Protein AF-0000000077257549 (afdb_homodimer)

Secondary structure (DSSP, 8-state):
-HHHHHHHHHHHHHHHHHHHHHHGGG-SEEEEETTEEEEEETTTEEEEEEEETTTTEEEEEETTTEEEEEEEETTEEEETTT--BHHHHHHHHHHHHHHHH-/-HHHHHHHHHHHHHHHHHHHHHHGGG-SEEEEETTEEEEEETTTEEEEEEEETTTTEEEEEETTTEEEEEEEETTEEEETTT--BHHHHHHHHHHHHHHHH-

pLDDT: mean 93.66, std 5.59, range [65.56, 98.69]

Sequence (204 aa):
MLEIKKKYLEMIDSGFNLILEKLEPYSNNIIENEGSINLSISKIGEYLFNRQPSSLQLWGSSPLTGPSRFRMEEKEWIHEKKNIPLKKYLELEVSDICQKRNMLEIKKKYLEMIDSGFNLILEKLEPYSNNIIENEGSINLSISKIGEYLFNRQPSSLQLWGSSPLTGPSRFRMEEKEWIHEKKNIPLKKYLELEVSDICQKRN

Foldseek 3Di:
DVVVLVVLVVLLVVLVVLLCVLCVVQFPDWDDDDFKIWTAGPPQGIKIWGADSVQSWIWIAGSVPGIWIWHDDDRFTATDPVRHTSNVVSVVVSVVSVVRVD/DVVVLVVLVVLLVVLVVLLCVLCVVQFPDWDDDDFKIWTAGPPQGIKIWGADSVQSWIWIAGSVPGIWIWHDDDRFTATDPVRHTSNVVSVVVSVVSVVRVD

Radius of gyration: 16.67 Å; Cα contacts (8 Å, |Δi|>4): 343; chains: 2; bounding box: 52×43×32 Å

InterPro domains:
  IPR002908 Frataxin/CyaY [PF01491] (6-99)
  IPR002908 Frataxin/CyaY [PS50810] (1-102)
  IPR002908 Frataxin/CyaY [PTHR16821] (7-100)
  IPR002908 Frataxin/CyaY [SM01219] (3-99)
  IPR036524 Frataxin/CyaY superfamily [G3DSA:3.30.920.10] (3-102)
  IPR036524 Frataxin/CyaY superfamily [SSF55387] (7-99)

Structure (mmCIF, N/CA/C/O backbone):
data_AF-0000000077257549-model_v1
#
loop_
_entity.id
_entity.type
_entity.pdbx_description
1 polymer Frataxin
#
loop_
_atom_site.group_PDB
_atom_site.id
_atom_site.type_symbol
_atom_site.label_atom_id
_atom_site.label_alt_id
_atom_site.label_comp_id
_atom_site.label_asym_id
_atom_site.label_entity_id
_atom_site.label_seq_id
_atom_site.pdbx_PDB_ins_code
_atom_site.Cartn_x
_atom_site.Cartn_y
_atom_site.Cartn_z
_atom_site.occupancy
_atom_site.B_iso_or_equiv
_atom_site.auth_seq_id
_atom_site.auth_comp_id
_atom_site.auth_asym_id
_atom_site.auth_atom_id
_atom_site.pdbx_PDB_model_num
ATO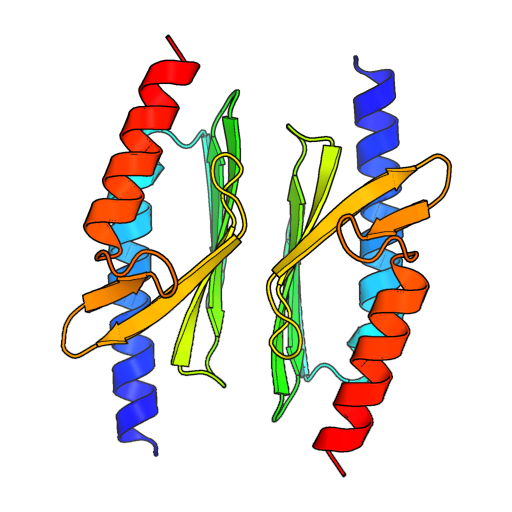M 1 N N . MET A 1 1 ? 26.531 6.48 -3.658 1 65.56 1 MET A N 1
ATOM 2 C CA . MET A 1 1 ? 25.125 6.812 -3.453 1 65.56 1 MET A CA 1
ATOM 3 C C . MET A 1 1 ? 24.328 6.641 -4.746 1 65.56 1 MET A C 1
ATOM 5 O O . MET A 1 1 ? 23.328 5.941 -4.77 1 65.56 1 MET A O 1
ATOM 9 N N . LEU A 1 2 ? 24.953 7.031 -5.895 1 75 2 LEU A N 1
ATOM 10 C CA . LEU A 1 2 ? 24.344 6.957 -7.215 1 75 2 LEU A CA 1
ATOM 11 C C . LEU A 1 2 ? 24.281 5.512 -7.707 1 75 2 LEU A C 1
ATOM 13 O O . LEU A 1 2 ? 23.281 5.094 -8.297 1 75 2 LEU A O 1
ATOM 17 N N . GLU A 1 3 ? 25.344 4.801 -7.281 1 82.81 3 GLU A N 1
ATOM 18 C CA . GLU A 1 3 ? 25.406 3.408 -7.719 1 82.81 3 GLU A CA 1
ATOM 19 C C . GLU A 1 3 ? 24.328 2.566 -7.035 1 82.81 3 GLU A C 1
ATOM 21 O O . GLU A 1 3 ? 23.688 1.728 -7.676 1 82.81 3 GLU A O 1
ATOM 26 N N . ILE A 1 4 ? 24.125 2.781 -5.836 1 84.88 4 ILE A N 1
ATOM 27 C CA . ILE A 1 4 ? 23.141 2.008 -5.09 1 84.88 4 ILE A CA 1
ATOM 28 C C . ILE A 1 4 ? 21.734 2.359 -5.582 1 84.88 4 ILE A C 1
ATOM 30 O O . ILE A 1 4 ? 20.891 1.479 -5.742 1 84.88 4 ILE A O 1
ATOM 34 N N . LYS A 1 5 ? 21.5 3.586 -5.848 1 86.81 5 LYS A N 1
ATOM 35 C CA . LYS A 1 5 ? 20.203 4.02 -6.375 1 86.81 5 LYS A CA 1
ATOM 36 C C . LYS A 1 5 ? 19.922 3.377 -7.73 1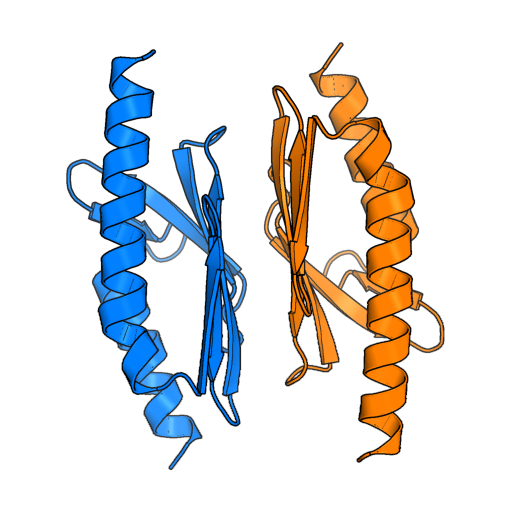 86.81 5 LYS A C 1
ATOM 38 O O . LYS A 1 5 ? 18.781 2.971 -8 1 86.81 5 LYS A O 1
ATOM 43 N N . LYS A 1 6 ? 20.953 3.361 -8.531 1 91.75 6 LYS A N 1
ATOM 44 C CA . LYS A 1 6 ? 20.797 2.717 -9.828 1 91.75 6 LYS A CA 1
ATOM 45 C C . LYS A 1 6 ? 20.453 1.237 -9.68 1 91.75 6 LYS A C 1
ATOM 47 O O . LYS A 1 6 ? 19.562 0.723 -10.352 1 91.75 6 LYS A O 1
ATOM 52 N N . LYS A 1 7 ? 21.203 0.6 -8.844 1 93.75 7 LYS A N 1
ATOM 53 C CA . LYS A 1 7 ? 20.953 -0.814 -8.586 1 93.75 7 LYS A CA 1
ATOM 54 C C . LYS A 1 7 ? 19.547 -1.022 -8.031 1 93.75 7 LYS A C 1
ATOM 56 O O . LYS A 1 7 ? 18.844 -1.961 -8.422 1 93.75 7 LYS A O 1
ATOM 61 N N . TYR A 1 8 ? 19.219 -0.147 -7.137 1 95.44 8 TYR A N 1
ATOM 62 C CA . TYR A 1 8 ? 17.891 -0.218 -6.551 1 95.44 8 TYR A CA 1
ATOM 63 C C . TYR A 1 8 ? 16.812 -0.118 -7.625 1 95.44 8 TYR A C 1
ATOM 65 O O . TYR A 1 8 ? 15.883 -0.923 -7.652 1 95.44 8 TYR A O 1
ATOM 73 N N . LEU A 1 9 ? 16.891 0.805 -8.523 1 93.69 9 LEU A N 1
ATOM 74 C CA . LEU A 1 9 ? 15.898 1.011 -9.578 1 93.69 9 LEU A CA 1
ATOM 75 C C . LEU A 1 9 ? 15.828 -0.199 -10.5 1 93.69 9 LEU A C 1
ATOM 77 O O . LEU A 1 9 ? 14.742 -0.593 -10.93 1 93.69 9 LEU A O 1
ATOM 81 N N . GLU A 1 10 ? 16.953 -0.713 -10.742 1 95.06 10 GLU A N 1
ATOM 82 C CA . GLU A 1 10 ? 17 -1.932 -11.539 1 95.06 10 GLU A CA 1
ATOM 83 C C . GLU A 1 10 ? 16.281 -3.082 -10.836 1 95.06 10 GLU A C 1
ATOM 85 O O . GLU A 1 10 ? 15.555 -3.844 -11.469 1 95.06 10 GLU A O 1
ATOM 90 N N . MET A 1 11 ? 16.578 -3.201 -9.609 1 96.69 11 MET A N 1
ATOM 91 C CA . MET A 1 11 ? 15.961 -4.266 -8.828 1 96.69 11 MET A CA 1
ATOM 92 C C . MET A 1 11 ? 14.453 -4.07 -8.742 1 96.69 11 MET A C 1
ATOM 94 O O . MET A 1 11 ? 13.695 -5.039 -8.766 1 96.69 11 MET A O 1
ATOM 98 N N . ILE A 1 12 ? 14.031 -2.83 -8.609 1 96.38 12 ILE A N 1
ATOM 99 C CA . ILE A 1 12 ? 12.602 -2.539 -8.586 1 96.38 12 ILE A CA 1
ATOM 100 C C . ILE A 1 12 ? 11.953 -3.035 -9.883 1 96.38 12 ILE A C 1
ATOM 102 O O . ILE A 1 12 ? 10.906 -3.682 -9.852 1 96.38 12 ILE A O 1
ATOM 106 N N . ASP A 1 13 ? 12.578 -2.758 -10.969 1 95.94 13 ASP A N 1
ATOM 107 C CA . ASP A 1 13 ? 12.062 -3.225 -12.25 1 95.94 13 ASP A CA 1
ATOM 108 C C . ASP A 1 13 ? 11.914 -4.742 -12.266 1 95.94 13 ASP A C 1
ATOM 110 O O . ASP A 1 13 ? 10.914 -5.27 -12.758 1 95.94 13 ASP A O 1
ATOM 114 N N . SER A 1 14 ? 12.891 -5.406 -11.758 1 96.62 14 SER A N 1
ATOM 115 C CA . SER A 1 14 ? 12.844 -6.863 -11.703 1 96.62 14 SER A CA 1
ATOM 116 C C . SER A 1 14 ? 11.695 -7.348 -10.82 1 96.62 14 SER A C 1
ATOM 118 O O . SER A 1 14 ? 11 -8.305 -11.164 1 96.62 14 SER A O 1
ATOM 120 N N . GLY A 1 15 ? 11.5 -6.758 -9.672 1 97.81 15 GLY A N 1
ATOM 121 C CA . GLY A 1 15 ? 10.398 -7.082 -8.781 1 97.81 15 GLY A CA 1
ATOM 122 C C . GLY A 1 15 ? 9.039 -6.871 -9.422 1 97.81 15 GLY A C 1
ATOM 123 O O . GLY A 1 15 ? 8.18 -7.754 -9.375 1 97.81 15 GLY A O 1
ATOM 124 N N . PHE A 1 16 ? 8.906 -5.727 -10.047 1 97.75 16 PHE A N 1
ATOM 125 C CA . PHE A 1 16 ? 7.652 -5.398 -10.719 1 97.75 16 PHE A CA 1
ATOM 126 C C . PHE A 1 16 ? 7.352 -6.395 -11.828 1 97.75 16 PHE A C 1
ATOM 128 O O . PHE A 1 16 ? 6.211 -6.832 -11.984 1 97.75 16 PHE A O 1
ATOM 135 N N . ASN A 1 17 ? 8.367 -6.715 -12.562 1 97.5 17 ASN A N 1
ATOM 136 C CA . ASN A 1 17 ? 8.188 -7.703 -13.625 1 97.5 17 ASN A CA 1
ATOM 137 C C . ASN A 1 17 ? 7.719 -9.047 -13.062 1 97.5 17 ASN A C 1
ATOM 139 O O . ASN A 1 17 ? 6.855 -9.695 -13.648 1 97.5 17 ASN A O 1
ATOM 143 N N . LEU A 1 18 ? 8.289 -9.445 -12.008 1 98.25 18 LEU A N 1
ATOM 144 C CA . LEU A 1 18 ? 7.902 -10.695 -11.367 1 98.25 18 LEU A CA 1
ATOM 145 C C . LEU A 1 18 ? 6.457 -10.641 -10.883 1 98.25 18 LEU A C 1
ATOM 147 O O . LEU A 1 18 ? 5.707 -11.602 -11.055 1 98.25 18 LEU A O 1
ATOM 151 N N . ILE A 1 19 ? 6.047 -9.57 -10.25 1 98.44 19 ILE A N 1
ATOM 152 C CA . ILE A 1 19 ? 4.684 -9.359 -9.773 1 98.44 19 ILE A CA 1
ATOM 153 C C . ILE A 1 19 ? 3.701 -9.477 -10.938 1 98.44 19 ILE A C 1
ATOM 155 O O . ILE A 1 19 ? 2.697 -10.188 -10.836 1 98.44 19 ILE A O 1
ATOM 159 N N . LEU A 1 20 ? 4.059 -8.758 -11.992 1 98.25 20 LEU A N 1
ATOM 160 C CA . LEU A 1 20 ? 3.205 -8.805 -13.18 1 98.25 20 LEU A CA 1
ATOM 161 C C . LEU A 1 20 ? 3.133 -10.219 -13.742 1 98.25 20 LEU A C 1
ATOM 163 O O . LEU A 1 20 ? 2.047 -10.711 -14.055 1 98.25 20 LEU A O 1
ATOM 167 N N . GLU A 1 21 ? 4.203 -10.836 -13.852 1 98.38 21 GLU A N 1
ATOM 168 C CA . GLU A 1 21 ? 4.262 -12.203 -14.367 1 98.38 21 GLU A CA 1
ATOM 169 C C . GLU A 1 21 ? 3.332 -13.125 -13.586 1 98.38 21 GLU A C 1
ATOM 171 O O . GLU A 1 21 ? 2.635 -13.953 -14.172 1 98.38 21 GLU A O 1
ATOM 176 N N . LYS A 1 22 ? 3.32 -13.016 -12.305 1 98.56 22 LYS A N 1
ATOM 177 C CA . LYS A 1 22 ? 2.625 -13.969 -11.453 1 98.56 22 LYS A CA 1
ATOM 178 C C . LYS A 1 22 ? 1.156 -13.594 -11.281 1 98.56 22 LYS A C 1
ATOM 180 O O . LYS A 1 22 ? 0.284 -14.461 -11.258 1 98.56 22 LYS A O 1
ATOM 185 N N . LEU A 1 23 ? 0.824 -12.328 -11.227 1 98.44 23 LEU A N 1
ATOM 186 C CA . LEU A 1 23 ? -0.517 -11.914 -10.828 1 98.44 23 LEU A CA 1
ATOM 187 C C . LEU A 1 23 ? -1.336 -11.484 -12.039 1 98.44 23 LEU A C 1
ATOM 189 O O . LEU A 1 23 ? -2.568 -11.531 -12.008 1 98.44 23 LEU A O 1
ATOM 193 N N . GLU A 1 24 ? -0.693 -11.039 -13.117 1 98.19 24 GLU A N 1
ATOM 194 C CA . GLU A 1 24 ? -1.393 -10.492 -14.281 1 98.19 24 GLU A CA 1
ATOM 195 C C . GLU A 1 24 ? -2.41 -11.492 -14.828 1 98.19 24 GLU A C 1
ATOM 197 O O . GLU A 1 24 ? -3.525 -11.109 -15.195 1 98.19 24 GLU A O 1
ATOM 202 N N . PRO A 1 25 ? -2.098 -12.758 -14.922 1 98 25 PRO A N 1
ATOM 203 C CA . PRO A 1 25 ? -3.043 -13.727 -15.477 1 98 25 PRO A CA 1
ATOM 204 C C . PRO A 1 25 ? -4.371 -13.758 -14.727 1 98 25 PRO A C 1
ATOM 206 O O . PRO A 1 25 ? -5.387 -14.195 -15.281 1 98 25 PRO A O 1
ATOM 209 N N . TYR A 1 26 ? -4.418 -13.281 -13.578 1 97.38 26 TYR A N 1
ATOM 210 C CA . TYR A 1 26 ? -5.617 -13.352 -12.75 1 97.38 26 TYR A CA 1
ATOM 211 C C . TYR A 1 26 ? -6.277 -11.984 -12.625 1 97.38 26 TYR A C 1
ATOM 213 O O . TYR A 1 26 ? -7.34 -11.852 -12.016 1 97.38 26 TYR A O 1
ATOM 221 N N . SER A 1 27 ? -5.656 -10.984 -13.148 1 97 27 SER A N 1
ATOM 222 C CA . SER A 1 27 ? -6.07 -9.602 -12.953 1 97 27 SER A CA 1
ATOM 223 C C . SER A 1 27 ? -7.043 -9.156 -14.039 1 97 27 SER A C 1
ATOM 225 O O . SER A 1 27 ? -6.891 -9.516 -15.203 1 97 27 SER A O 1
ATOM 227 N N . ASN A 1 28 ? -7.996 -8.391 -13.641 1 95.69 28 ASN A N 1
ATOM 228 C CA . ASN A 1 28 ? -8.953 -7.793 -14.57 1 95.69 28 ASN A CA 1
ATOM 229 C C . ASN A 1 28 ? -8.461 -6.438 -15.078 1 95.69 28 ASN A C 1
ATOM 231 O O . ASN A 1 28 ? -8.891 -5.977 -16.141 1 95.69 28 ASN A O 1
ATOM 235 N N . ASN A 1 29 ? -7.672 -5.797 -14.289 1 94.06 29 ASN A N 1
ATOM 236 C CA . ASN A 1 29 ? -7.137 -4.48 -14.625 1 94.06 29 ASN A CA 1
ATOM 237 C C . ASN A 1 29 ? -5.773 -4.25 -13.977 1 94.06 29 ASN A C 1
ATOM 239 O O . ASN A 1 29 ? -5.535 -4.688 -12.852 1 94.06 29 ASN A O 1
ATOM 243 N N . ILE A 1 30 ? -4.961 -3.586 -14.703 1 94.56 30 ILE A N 1
ATOM 244 C CA . ILE A 1 30 ? -3.629 -3.248 -14.211 1 94.56 30 ILE A CA 1
ATOM 245 C C . ILE A 1 30 ? -3.336 -1.774 -14.484 1 94.56 30 ILE A C 1
ATOM 247 O O . ILE A 1 30 ? -3.551 -1.291 -15.602 1 94.56 30 ILE A O 1
ATOM 251 N N . ILE A 1 31 ? -2.865 -1.114 -13.438 1 88.5 31 ILE A N 1
ATOM 252 C CA . ILE A 1 31 ? -2.389 0.258 -13.578 1 88.5 31 ILE A CA 1
ATOM 253 C C . ILE A 1 31 ? -0.925 0.341 -13.156 1 88.5 31 ILE A C 1
ATOM 255 O O . ILE A 1 31 ? -0.583 0.005 -12.016 1 88.5 31 ILE A O 1
ATOM 259 N N . GLU A 1 32 ? -0.123 0.724 -14.094 1 89.38 32 GLU A N 1
ATOM 260 C CA . GLU A 1 32 ? 1.291 0.939 -13.797 1 89.38 32 GLU A CA 1
ATOM 261 C C . GLU A 1 32 ? 1.635 2.426 -13.805 1 89.38 32 GLU A C 1
ATOM 263 O O . GLU A 1 32 ? 1.238 3.158 -14.711 1 89.38 32 GLU A O 1
ATOM 268 N N . ASN A 1 33 ? 2.209 2.848 -12.742 1 83.06 33 ASN A N 1
ATOM 269 C CA . ASN A 1 33 ? 2.744 4.203 -12.68 1 83.06 33 ASN A CA 1
ATOM 270 C C . ASN A 1 33 ? 4.238 4.199 -12.359 1 83.06 33 ASN A C 1
ATOM 272 O O . ASN A 1 33 ? 4.836 3.139 -12.18 1 83.06 33 ASN A O 1
ATOM 276 N N . GLU A 1 34 ? 4.852 5.434 -12.461 1 81.69 34 GLU A N 1
ATOM 277 C CA . GLU A 1 34 ? 6.27 5.508 -12.117 1 81.69 34 GLU A CA 1
ATOM 278 C C . GLU A 1 34 ? 6.512 5.098 -10.672 1 81.69 34 GLU A C 1
ATOM 280 O O . GLU A 1 34 ? 6.352 5.902 -9.758 1 81.69 34 GLU A O 1
ATOM 285 N N . GLY A 1 35 ? 6.766 3.811 -10.453 1 87.69 35 GLY A N 1
ATOM 286 C CA . GLY A 1 35 ? 7.164 3.348 -9.133 1 87.69 35 GLY A CA 1
ATOM 287 C C . GLY A 1 35 ? 6.078 2.559 -8.422 1 87.69 35 GLY A C 1
ATOM 288 O O . GLY A 1 35 ? 6.18 2.289 -7.223 1 87.69 35 GLY A O 1
ATOM 289 N N . SER A 1 36 ? 4.969 2.291 -9.117 1 91.62 36 SER A N 1
ATOM 290 C CA . SER A 1 36 ? 3.926 1.505 -8.469 1 91.62 36 SER A CA 1
ATOM 291 C C . SER A 1 36 ? 3.158 0.658 -9.477 1 91.62 36 SER A C 1
ATOM 293 O O . SER A 1 36 ? 3.131 0.974 -10.664 1 91.62 36 SER A O 1
ATOM 295 N N . ILE A 1 37 ? 2.502 -0.376 -8.969 1 93.75 37 ILE A N 1
ATOM 296 C CA . ILE A 1 37 ? 1.601 -1.217 -9.75 1 93.75 37 ILE A CA 1
ATOM 297 C C . ILE A 1 37 ? 0.327 -1.488 -8.953 1 93.75 37 ILE A C 1
ATOM 299 O O . ILE A 1 37 ? 0.387 -1.774 -7.75 1 93.75 37 ILE A O 1
ATOM 303 N N . ASN A 1 38 ? -0.764 -1.37 -9.602 1 92.5 38 ASN A N 1
ATOM 304 C CA . ASN A 1 38 ? -2.059 -1.743 -9.039 1 92.5 38 ASN A CA 1
ATOM 305 C C . ASN A 1 38 ? -2.738 -2.828 -9.875 1 92.5 38 ASN A C 1
ATOM 307 O O . ASN A 1 38 ? -2.791 -2.732 -11.102 1 92.5 38 ASN A O 1
ATOM 311 N N . LEU A 1 39 ? -3.168 -3.838 -9.242 1 95.38 39 LEU A N 1
ATOM 312 C CA . LEU A 1 39 ? -3.879 -4.906 -9.938 1 95.38 39 LEU A CA 1
ATOM 313 C C . LEU A 1 39 ? -5.23 -5.176 -9.281 1 95.38 39 LEU A C 1
ATOM 315 O O . LEU A 1 39 ? -5.312 -5.34 -8.062 1 95.38 39 LEU A O 1
ATOM 319 N N . SER A 1 40 ? -6.227 -5.156 -10.094 1 93.62 40 SER A N 1
ATOM 320 C CA . SER A 1 40 ? -7.551 -5.555 -9.633 1 93.62 40 SER A CA 1
ATOM 321 C C . SER A 1 40 ? -7.852 -7.004 -10 1 93.62 40 SER A C 1
ATOM 323 O O . SER A 1 40 ? -7.793 -7.375 -11.172 1 93.62 40 SER A O 1
ATOM 325 N N . ILE A 1 41 ? -8.133 -7.812 -9.031 1 95.56 41 ILE A N 1
ATOM 326 C CA . ILE A 1 41 ? -8.484 -9.211 -9.266 1 95.56 41 ILE A CA 1
ATOM 327 C C . ILE A 1 41 ? -9.922 -9.453 -8.82 1 95.56 41 ILE A C 1
ATOM 329 O O . ILE A 1 41 ? -10.266 -9.227 -7.656 1 95.56 41 ILE A O 1
ATOM 333 N N . SER A 1 42 ? -10.641 -9.914 -9.797 1 92.75 42 SER A N 1
ATOM 334 C CA . SER A 1 42 ? -12.07 -10.125 -9.57 1 92.75 42 SER A CA 1
ATOM 335 C C . SER A 1 42 ? -12.312 -11.039 -8.375 1 92.75 42 SER A C 1
ATOM 337 O O . SER A 1 42 ? -11.625 -12.055 -8.211 1 92.75 42 SER A O 1
ATOM 339 N N . LYS A 1 43 ? -13.32 -10.641 -7.539 1 91.19 43 LYS A N 1
ATOM 340 C CA . LYS A 1 43 ? -13.805 -11.414 -6.398 1 91.19 43 LYS A CA 1
ATOM 341 C C . LYS A 1 43 ? -12.758 -11.461 -5.289 1 91.19 43 LYS A C 1
ATOM 343 O O . LYS A 1 43 ? -13 -12.031 -4.223 1 91.19 43 LYS A O 1
ATOM 348 N N . ILE A 1 44 ? -11.57 -10.984 -5.52 1 94.19 44 ILE A N 1
ATOM 349 C CA . ILE A 1 44 ? -10.508 -11.016 -4.52 1 94.19 44 ILE A CA 1
ATOM 350 C C . ILE A 1 44 ? -10.273 -9.609 -3.977 1 94.19 44 ILE A C 1
ATOM 352 O O . ILE A 1 44 ? -10.445 -9.359 -2.781 1 94.19 44 ILE A O 1
ATOM 356 N N . GLY A 1 45 ? -9.898 -8.727 -4.789 1 93.06 45 GLY A N 1
ATOM 357 C CA . GLY A 1 45 ? -9.656 -7.363 -4.352 1 93.06 45 GLY A CA 1
ATOM 358 C C . GLY A 1 45 ? -8.531 -6.684 -5.102 1 93.06 45 GLY A C 1
ATOM 359 O O . GLY A 1 45 ? -8.219 -7.055 -6.238 1 93.06 45 GLY A O 1
ATOM 360 N N . GLU A 1 46 ? -7.965 -5.648 -4.469 1 92.75 46 GLU A N 1
ATOM 361 C CA . GLU A 1 46 ? -6.938 -4.828 -5.105 1 92.75 46 GLU A CA 1
ATOM 362 C C . GLU A 1 46 ? -5.566 -5.074 -4.484 1 92.75 46 GLU A C 1
ATOM 364 O O . GLU A 1 46 ? -5.41 -4.992 -3.264 1 92.75 46 GLU A O 1
ATOM 369 N N . TYR A 1 47 ? -4.645 -5.383 -5.352 1 95.19 47 TYR A N 1
ATOM 370 C CA . TYR A 1 47 ? -3.238 -5.426 -4.965 1 95.19 47 TYR A CA 1
ATOM 371 C C . TYR A 1 47 ? -2.543 -4.109 -5.289 1 95.19 47 TYR A C 1
ATOM 373 O O . TYR A 1 47 ? -2.781 -3.518 -6.344 1 95.19 47 TYR A O 1
ATOM 381 N N . LEU A 1 48 ? -1.701 -3.746 -4.395 1 93.19 48 LEU A N 1
ATOM 382 C CA . LEU A 1 48 ? -0.863 -2.576 -4.629 1 93.19 48 LEU A CA 1
ATOM 383 C C . LEU A 1 48 ? 0.589 -2.863 -4.262 1 93.19 48 LEU A C 1
ATOM 385 O O . LEU A 1 48 ? 0.862 -3.449 -3.211 1 93.19 48 LEU A O 1
ATOM 389 N N . PHE A 1 49 ? 1.513 -2.521 -5.176 1 95.62 49 PHE A N 1
ATOM 390 C CA . PHE A 1 49 ? 2.947 -2.566 -4.922 1 95.62 49 PHE A CA 1
ATOM 391 C C . PHE A 1 49 ? 3.607 -1.248 -5.305 1 95.62 49 PHE A C 1
ATOM 393 O O . PHE A 1 49 ? 3.26 -0.648 -6.324 1 95.62 49 PHE A O 1
ATOM 400 N N . ASN A 1 50 ? 4.559 -0.877 -4.477 1 92.31 50 ASN A N 1
ATOM 401 C CA . ASN A 1 50 ? 5.25 0.375 -4.77 1 92.31 50 ASN A CA 1
ATOM 402 C C . ASN A 1 50 ? 6.703 0.338 -4.301 1 92.31 50 ASN A C 1
ATOM 404 O O . ASN A 1 50 ? 7.07 -0.492 -3.467 1 92.31 50 ASN A O 1
ATOM 408 N N . ARG A 1 51 ? 7.449 1.148 -4.957 1 92.75 51 ARG A N 1
ATOM 409 C CA . ARG A 1 51 ? 8.828 1.305 -4.512 1 92.75 51 ARG A CA 1
ATOM 410 C C . ARG A 1 51 ? 8.914 2.244 -3.314 1 92.75 51 ARG A C 1
ATOM 412 O O . ARG A 1 51 ? 8.188 3.24 -3.246 1 92.75 51 ARG A O 1
ATOM 419 N N . GLN A 1 52 ? 9.812 1.923 -2.373 1 91.88 52 GLN A N 1
ATOM 420 C CA . GLN A 1 52 ? 10.133 2.797 -1.249 1 91.88 52 GLN A CA 1
ATOM 421 C C . GLN A 1 52 ? 11.625 3.119 -1.21 1 91.88 52 GLN A C 1
ATOM 423 O O . GLN A 1 52 ? 12.383 2.479 -0.48 1 91.88 52 GLN A O 1
ATOM 428 N N . PRO A 1 53 ? 12.016 4.188 -1.958 1 90.81 53 PRO A N 1
ATOM 429 C CA . PRO A 1 53 ? 13.438 4.492 -2.148 1 90.81 53 PRO A CA 1
ATOM 430 C C . PRO A 1 53 ? 14.141 4.852 -0.843 1 90.81 53 PRO A C 1
ATOM 432 O O . PRO A 1 53 ? 15.328 4.555 -0.677 1 90.81 53 PRO A O 1
ATOM 435 N N . SER A 1 54 ? 13.57 5.5 -0.01 1 87.5 54 SER A N 1
ATOM 436 C CA . SER A 1 54 ? 14.203 5.922 1.238 1 87.5 54 SER A CA 1
ATOM 437 C C . SER A 1 54 ? 14.719 4.723 2.025 1 87.5 54 SER A C 1
ATOM 439 O O . SER A 1 54 ? 15.773 4.805 2.668 1 87.5 54 SER A O 1
ATOM 441 N N . SER A 1 55 ? 13.93 3.607 2.035 1 90.56 55 SER A N 1
ATOM 442 C CA . SER A 1 55 ? 14.336 2.42 2.781 1 90.56 55 SER A CA 1
ATOM 443 C C . SER A 1 55 ? 14.945 1.37 1.859 1 90.56 55 SER A C 1
ATOM 445 O O . SER A 1 55 ? 15.344 0.295 2.312 1 90.56 55 SER A O 1
ATOM 447 N N . LEU A 1 56 ? 14.953 1.661 0.554 1 92.5 56 LEU A N 1
ATOM 448 C CA . LEU A 1 56 ? 15.414 0.737 -0.476 1 92.5 56 LEU A CA 1
ATOM 449 C C . LEU A 1 56 ? 14.617 -0.558 -0.446 1 92.5 56 LEU A C 1
ATOM 451 O O . LEU A 1 56 ? 15.18 -1.649 -0.528 1 92.5 56 LEU A O 1
ATOM 455 N N . GLN A 1 57 ? 13.344 -0.393 -0.257 1 95.12 57 GLN A N 1
ATOM 456 C CA . GLN A 1 57 ? 12.469 -1.555 -0.144 1 95.12 57 GLN A CA 1
ATOM 457 C C . GLN A 1 57 ? 11.375 -1.525 -1.21 1 95.12 57 GLN A C 1
ATOM 459 O O . GLN A 1 57 ? 11.164 -0.501 -1.862 1 95.12 57 GLN A O 1
ATOM 464 N N . LEU A 1 58 ? 10.828 -2.645 -1.443 1 96.69 58 LEU A N 1
ATOM 465 C CA . LEU A 1 58 ? 9.586 -2.83 -2.174 1 96.69 58 LEU A CA 1
ATOM 466 C C . LEU A 1 58 ? 8.438 -3.133 -1.216 1 96.69 58 LEU A C 1
ATOM 468 O O . LEU A 1 58 ? 8.539 -4.027 -0.373 1 96.69 58 LEU A O 1
ATOM 472 N N . TRP A 1 59 ? 7.441 -2.357 -1.31 1 94.19 59 TRP A N 1
ATOM 473 C CA . TRP A 1 59 ? 6.297 -2.547 -0.424 1 94.19 59 TRP A CA 1
ATOM 474 C C . TRP A 1 59 ? 5.098 -3.096 -1.192 1 94.19 59 TRP A C 1
ATOM 476 O O . TRP A 1 59 ? 4.98 -2.887 -2.402 1 94.19 59 TRP A O 1
ATOM 486 N N . GLY A 1 60 ? 4.309 -3.822 -0.442 1 94.62 60 GLY A N 1
ATOM 487 C CA . GLY A 1 60 ? 3.098 -4.371 -1.035 1 94.62 60 GLY A CA 1
ATOM 488 C C . GLY A 1 60 ? 1.917 -4.379 -0.084 1 94.62 60 GLY A C 1
ATOM 489 O O . GLY A 1 60 ? 2.092 -4.281 1.133 1 94.62 60 GLY A O 1
ATOM 490 N N . SER A 1 61 ? 0.766 -4.426 -0.696 1 92.38 61 SER A N 1
ATOM 491 C CA . SER A 1 61 ? -0.498 -4.633 0.003 1 92.38 61 SER A CA 1
ATOM 492 C C . SER A 1 61 ? -1.358 -5.672 -0.71 1 92.38 61 SER A C 1
ATOM 494 O O . SER A 1 61 ? -1.681 -5.512 -1.89 1 92.38 61 SER A O 1
ATOM 496 N N . SER A 1 62 ? -1.727 -6.676 0.015 1 95.56 62 SER A N 1
ATOM 497 C CA . SER A 1 62 ? -2.521 -7.789 -0.499 1 95.56 62 SER A CA 1
ATOM 498 C C . SER A 1 62 ? -3.91 -7.812 0.13 1 95.56 62 SER A C 1
ATOM 500 O O . SER A 1 62 ? -4.051 -7.664 1.346 1 95.56 62 SER A O 1
ATOM 502 N N . PRO A 1 63 ? -4.891 -7.953 -0.717 1 94.31 63 PRO A N 1
ATOM 503 C CA . PRO A 1 63 ? -6.23 -8.125 -0.15 1 94.31 63 PRO A CA 1
ATOM 504 C C . PRO A 1 63 ? -6.383 -9.43 0.627 1 94.31 63 PRO A C 1
ATOM 506 O O . PRO A 1 63 ? -7.371 -9.609 1.343 1 94.31 63 PRO A O 1
ATOM 509 N N . LEU A 1 64 ? -5.418 -10.312 0.461 1 95.31 64 LEU A N 1
ATOM 510 C CA . LEU A 1 64 ? -5.527 -11.625 1.099 1 95.31 64 LEU A CA 1
ATOM 511 C C . LEU A 1 64 ? -4.652 -11.695 2.346 1 95.31 64 LEU A C 1
ATOM 513 O O . LEU A 1 64 ? -5.086 -12.203 3.383 1 95.31 64 LEU A O 1
ATOM 517 N N . THR A 1 65 ? -3.439 -11.148 2.268 1 93.69 65 THR A N 1
ATOM 518 C CA . THR A 1 65 ? -2.496 -11.414 3.348 1 93.69 65 THR A CA 1
ATOM 519 C C . THR A 1 65 ? -2.092 -10.117 4.043 1 93.69 65 THR A C 1
ATOM 521 O O . THR A 1 65 ? -1.402 -10.141 5.066 1 93.69 65 THR A O 1
ATOM 524 N N . GLY A 1 66 ? -2.523 -8.984 3.434 1 90 66 GLY A N 1
ATOM 525 C CA . GLY A 1 66 ? -2.24 -7.73 4.105 1 90 66 GLY A CA 1
ATOM 526 C C . GLY A 1 66 ? -0.962 -7.07 3.625 1 90 66 GLY A C 1
ATOM 527 O O . GLY A 1 66 ? -0.451 -7.402 2.553 1 90 66 GLY A O 1
ATOM 528 N N . PRO A 1 67 ? -0.503 -6.074 4.41 1 89.69 67 PRO A N 1
ATOM 529 C CA . PRO A 1 67 ? 0.699 -5.336 4.016 1 89.69 67 PRO A CA 1
ATOM 530 C C . PRO A 1 67 ? 1.961 -6.195 4.066 1 89.69 67 PRO A C 1
ATOM 532 O O . PRO A 1 67 ? 2.098 -7.047 4.949 1 89.69 67 PRO A O 1
ATOM 535 N N . SER A 1 68 ? 2.852 -5.941 3.135 1 93.12 68 SER A N 1
ATOM 536 C CA . SER A 1 68 ? 4.121 -6.652 3.047 1 93.12 68 SER A CA 1
ATOM 537 C C . SER A 1 68 ? 5.258 -5.711 2.672 1 93.12 68 SER A C 1
ATOM 539 O O . SER A 1 68 ? 5.031 -4.664 2.064 1 93.12 68 SER A O 1
ATOM 541 N N . ARG A 1 69 ? 6.414 -6.137 3.158 1 94 69 ARG A N 1
ATOM 542 C CA . ARG A 1 69 ? 7.648 -5.441 2.809 1 94 69 ARG A CA 1
ATOM 543 C C . ARG A 1 69 ? 8.727 -6.426 2.363 1 94 69 ARG A C 1
ATOM 545 O O . ARG A 1 69 ? 8.859 -7.508 2.936 1 94 69 ARG A O 1
ATOM 552 N N . PHE A 1 70 ? 9.477 -5.914 1.406 1 97.69 70 PHE A N 1
ATOM 553 C CA . PHE A 1 70 ? 10.555 -6.746 0.875 1 97.69 70 PHE A CA 1
ATOM 554 C C . PHE A 1 70 ? 11.875 -5.984 0.871 1 97.69 70 PHE A C 1
ATOM 556 O O . PHE A 1 70 ? 11.961 -4.879 0.33 1 97.69 70 PHE A O 1
ATOM 563 N N . ARG A 1 71 ? 12.812 -6.574 1.479 1 96.94 71 ARG A N 1
ATOM 564 C CA . ARG A 1 71 ? 14.156 -5.992 1.446 1 96.94 71 ARG A CA 1
ATOM 565 C C . ARG A 1 71 ? 14.938 -6.484 0.234 1 96.94 71 ARG A C 1
ATOM 567 O O . ARG A 1 71 ? 14.742 -7.617 -0.215 1 96.94 71 ARG A O 1
ATOM 574 N N . MET A 1 72 ? 15.773 -5.57 -0.225 1 96.38 72 MET A N 1
ATOM 575 C CA . MET A 1 72 ? 16.625 -5.902 -1.366 1 96.38 72 MET A CA 1
ATOM 576 C C . MET A 1 72 ? 17.828 -6.73 -0.927 1 96.38 72 MET A C 1
ATOM 578 O O . MET A 1 72 ? 18.594 -6.301 -0.07 1 96.38 72 MET A O 1
ATOM 582 N N . GLU A 1 73 ? 17.922 -7.852 -1.455 1 94.56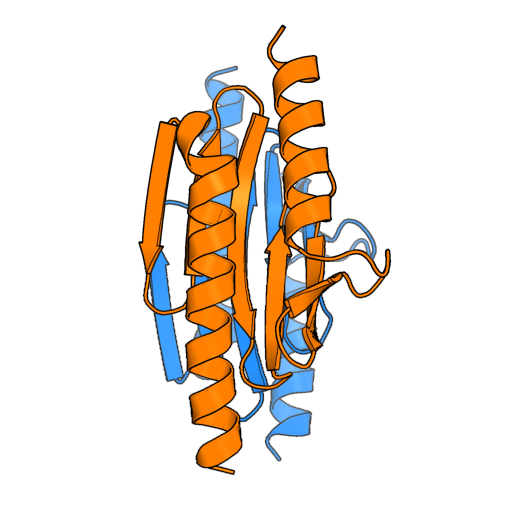 73 GLU A N 1
ATOM 583 C CA . GLU A 1 73 ? 19.125 -8.672 -1.332 1 94.56 73 GLU A CA 1
ATOM 584 C C . GLU A 1 73 ? 19.766 -8.914 -2.693 1 94.56 73 GLU A C 1
ATOM 586 O O . GLU A 1 73 ? 19.203 -8.555 -3.729 1 94.56 73 GLU A O 1
ATOM 591 N N . GLU A 1 74 ? 20.969 -9.367 -2.824 1 84.88 74 GLU A N 1
ATOM 592 C CA . GLU A 1 74 ? 21.828 -9.461 -4 1 84.88 74 GLU A CA 1
ATOM 593 C C . GLU A 1 74 ? 21 -9.68 -5.27 1 84.88 74 GLU A C 1
ATOM 595 O O . GLU A 1 74 ? 21.141 -8.938 -6.238 1 84.88 74 GLU A O 1
ATOM 600 N N . LYS A 1 75 ? 20.188 -10.586 -5.418 1 86.62 75 LYS A N 1
ATOM 601 C CA . LYS A 1 75 ? 19.516 -10.797 -6.695 1 86.62 75 LYS A CA 1
ATOM 602 C C . LYS A 1 75 ? 18.031 -11.062 -6.496 1 86.62 75 LYS A C 1
ATOM 604 O O . LYS A 1 75 ? 17.359 -11.609 -7.383 1 86.62 75 LYS A O 1
ATOM 609 N N . GLU A 1 76 ? 17.594 -10.734 -5.332 1 95.94 76 GLU A N 1
ATOM 610 C CA . GLU A 1 76 ? 16.188 -11.07 -5.105 1 95.94 76 GLU A CA 1
ATOM 611 C C . GLU A 1 76 ? 15.578 -10.164 -4.043 1 95.94 76 GLU A C 1
ATOM 613 O O . GLU A 1 76 ? 16.297 -9.508 -3.287 1 95.94 76 GLU A O 1
ATOM 618 N N . TRP A 1 77 ? 14.312 -10.047 -4.062 1 98.25 77 TRP A N 1
ATOM 619 C CA . TRP A 1 77 ? 13.539 -9.391 -3.01 1 98.25 77 TRP A CA 1
ATOM 620 C C . TRP A 1 77 ? 13.109 -10.398 -1.948 1 98.25 77 TRP A C 1
ATOM 622 O O . TRP A 1 77 ? 12.531 -11.445 -2.27 1 98.25 77 TRP A O 1
ATOM 632 N N . ILE A 1 78 ? 13.367 -10.047 -0.608 1 98.5 78 ILE A N 1
ATOM 633 C CA . ILE A 1 78 ? 13.055 -10.977 0.474 1 98.5 78 ILE A CA 1
ATOM 634 C C . ILE A 1 78 ? 11.992 -10.367 1.387 1 98.5 78 ILE A C 1
ATOM 636 O O . ILE A 1 78 ? 12.148 -9.234 1.86 1 98.5 78 ILE A O 1
ATOM 640 N N . HIS A 1 79 ? 10.938 -11.172 1.588 1 98.19 79 HIS A N 1
ATOM 641 C CA . HIS A 1 79 ? 9.891 -10.734 2.508 1 98.19 79 HIS A CA 1
ATOM 642 C C . HIS A 1 79 ? 10.445 -10.523 3.912 1 98.19 79 HIS A C 1
ATOM 644 O O . HIS A 1 79 ? 11.047 -11.43 4.492 1 98.19 79 HIS A O 1
ATOM 650 N N . GLU A 1 80 ? 10.172 -9.398 4.457 1 94.56 80 GLU A N 1
ATOM 651 C CA . GLU A 1 80 ? 10.82 -9.016 5.707 1 94.56 80 GLU A CA 1
ATOM 652 C C . GLU A 1 80 ? 10.383 -9.914 6.859 1 94.56 80 GLU A C 1
ATOM 654 O O . GLU A 1 80 ? 11.211 -10.398 7.629 1 94.56 80 GLU A O 1
ATOM 659 N N . LYS A 1 81 ? 9.164 -10.211 6.996 1 93.81 81 LYS A N 1
ATOM 660 C CA . LYS A 1 81 ? 8.625 -10.938 8.141 1 93.81 81 LYS A CA 1
ATOM 661 C C . LYS A 1 81 ? 8.773 -12.445 7.949 1 93.81 81 LYS A C 1
ATOM 663 O O . LYS A 1 81 ? 9.18 -13.156 8.867 1 93.81 81 LYS A O 1
ATOM 668 N N . LYS A 1 82 ? 8.453 -12.875 6.73 1 96.62 82 LYS A N 1
ATOM 669 C CA . LYS A 1 82 ? 8.398 -14.312 6.477 1 96.62 82 LYS A CA 1
ATOM 670 C C . LYS A 1 82 ? 9.758 -14.844 6.02 1 96.62 82 LYS A C 1
ATOM 672 O O . LYS A 1 82 ? 9.984 -16.047 6.008 1 96.62 82 LYS A O 1
ATOM 677 N N . ASN A 1 83 ? 10.57 -13.969 5.543 1 97.56 83 ASN A N 1
ATOM 678 C CA . ASN A 1 83 ? 11.906 -14.328 5.078 1 97.56 83 ASN A CA 1
ATOM 679 C C . ASN A 1 83 ? 11.852 -15.281 3.891 1 97.56 83 ASN A C 1
ATOM 681 O O . ASN A 1 83 ? 12.609 -16.25 3.834 1 97.56 83 ASN A O 1
ATOM 685 N N . ILE A 1 84 ? 10.93 -15.094 3.016 1 98 84 ILE A N 1
ATOM 686 C CA . ILE A 1 84 ? 10.828 -15.836 1.767 1 98 84 ILE A CA 1
ATOM 687 C C . ILE A 1 84 ? 10.992 -14.891 0.583 1 98 84 ILE A C 1
ATOM 689 O O . ILE A 1 84 ? 10.703 -13.695 0.695 1 98 84 ILE A O 1
ATOM 693 N N . PRO A 1 85 ? 11.5 -15.438 -0.555 1 98.44 85 PRO A N 1
ATOM 694 C CA . PRO A 1 85 ? 11.625 -14.602 -1.753 1 98.44 85 PRO A CA 1
ATOM 695 C C . PRO A 1 85 ? 10.273 -14.086 -2.252 1 98.44 85 PRO A C 1
ATOM 697 O O . PRO A 1 85 ? 9.25 -14.75 -2.088 1 98.44 85 PRO A O 1
ATOM 700 N N . LEU A 1 86 ? 10.312 -12.969 -2.859 1 98.62 86 LEU A N 1
ATOM 701 C CA . LEU A 1 86 ? 9.133 -12.398 -3.49 1 98.62 86 LEU A CA 1
ATOM 702 C C . LEU A 1 86 ? 8.438 -13.422 -4.379 1 98.62 86 LEU A C 1
ATOM 704 O O . LEU A 1 86 ? 7.207 -13.539 -4.363 1 98.62 86 LEU A O 1
ATOM 708 N N . LYS A 1 87 ? 9.242 -14.125 -5.172 1 98.44 87 LYS A N 1
ATOM 709 C CA . LYS A 1 87 ? 8.688 -15.141 -6.062 1 98.44 87 LYS A CA 1
ATOM 710 C C . LYS A 1 87 ? 7.816 -16.125 -5.293 1 98.44 87 LYS A C 1
ATOM 712 O O . LYS A 1 87 ? 6.684 -16.422 -5.695 1 98.44 87 LYS A O 1
ATOM 717 N N . LYS A 1 88 ? 8.344 -16.625 -4.258 1 98.62 88 LYS A N 1
ATOM 718 C CA . LYS A 1 88 ? 7.617 -17.594 -3.443 1 98.62 88 LYS A CA 1
ATOM 719 C C . LYS A 1 88 ? 6.367 -16.969 -2.828 1 98.62 88 LYS A C 1
ATOM 721 O O . LYS A 1 88 ? 5.305 -17.578 -2.801 1 98.62 88 LYS A O 1
ATOM 726 N N . TYR A 1 89 ? 6.422 -15.797 -2.27 1 98.56 89 TYR A N 1
ATOM 727 C CA . TYR A 1 89 ? 5.293 -15.039 -1.736 1 98.56 89 TYR A CA 1
ATOM 728 C C . TYR A 1 89 ? 4.176 -14.93 -2.766 1 98.56 89 TYR A C 1
ATOM 730 O O . TYR A 1 89 ? 3.008 -15.195 -2.457 1 98.56 89 TYR A O 1
ATOM 738 N N . LEU A 1 90 ? 4.555 -14.586 -3.977 1 98.62 90 LEU A N 1
ATOM 739 C CA . LEU A 1 90 ? 3.572 -14.406 -5.043 1 98.62 90 LEU A CA 1
ATOM 740 C C . LEU A 1 90 ? 2.928 -15.734 -5.418 1 98.62 90 LEU A C 1
ATOM 742 O O . LEU A 1 90 ? 1.734 -15.781 -5.727 1 98.62 90 LEU A O 1
ATOM 746 N N . GLU A 1 91 ? 3.723 -16.75 -5.387 1 98.62 91 GLU A N 1
ATOM 747 C CA . GLU A 1 91 ? 3.182 -18.078 -5.668 1 98.62 91 GLU A CA 1
ATOM 748 C C . GLU A 1 91 ? 2.141 -18.484 -4.629 1 98.62 91 GLU A C 1
ATOM 750 O O . GLU A 1 91 ? 1.115 -19.078 -4.969 1 98.62 91 GLU A O 1
ATOM 755 N N . LEU A 1 92 ? 2.41 -18.172 -3.455 1 98.38 92 LEU A N 1
ATOM 756 C CA . LEU A 1 92 ? 1.46 -18.453 -2.387 1 98.38 92 LEU A CA 1
ATOM 757 C C . LEU A 1 92 ? 0.187 -17.625 -2.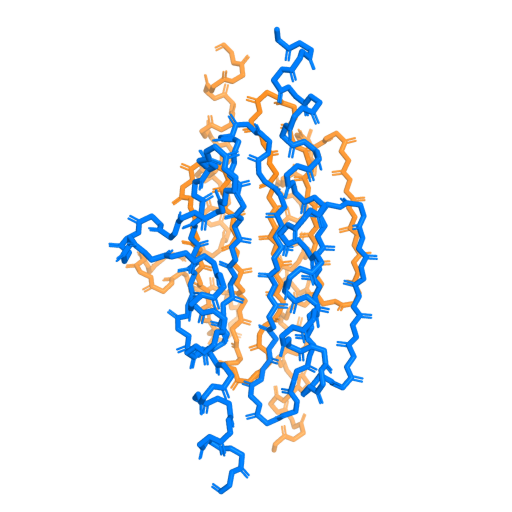557 1 98.38 92 LEU A C 1
ATOM 759 O O . LEU A 1 92 ? -0.919 -18.141 -2.379 1 98.38 92 LEU A O 1
ATOM 763 N N . GLU A 1 93 ? 0.332 -16.328 -2.887 1 98.19 93 GLU A N 1
ATOM 764 C CA . GLU A 1 93 ? -0.826 -15.484 -3.174 1 98.19 93 GLU A CA 1
ATOM 765 C C . GLU A 1 93 ? -1.683 -16.094 -4.285 1 98.19 93 GLU A C 1
ATOM 767 O O . GLU A 1 93 ? -2.908 -16.141 -4.168 1 98.19 93 GLU A O 1
ATOM 772 N N . VAL A 1 94 ? -1.016 -16.531 -5.371 1 98.12 94 VAL A N 1
ATOM 773 C CA . VAL A 1 94 ? -1.712 -17.094 -6.523 1 98.12 94 VAL A CA 1
ATOM 774 C C . VAL A 1 94 ? -2.469 -18.359 -6.102 1 98.12 94 VAL A C 1
ATOM 776 O O . VAL A 1 94 ? -3.615 -18.562 -6.508 1 98.12 94 VAL A O 1
ATOM 779 N N . SER A 1 95 ? -1.795 -19.156 -5.336 1 98.12 95 SER A N 1
ATOM 780 C CA . SER A 1 95 ? -2.453 -20.359 -4.832 1 98.12 95 SER A CA 1
ATOM 781 C C . SER A 1 95 ? -3.732 -20.016 -4.078 1 98.12 95 SER A C 1
ATOM 783 O O . SER A 1 95 ? -4.773 -20.641 -4.285 1 98.12 95 SER A O 1
ATOM 785 N N . ASP A 1 96 ? -3.668 -19.062 -3.227 1 97.56 96 ASP A N 1
ATOM 786 C CA . ASP A 1 96 ? -4.82 -18.641 -2.441 1 97.56 96 ASP A CA 1
ATOM 787 C C . ASP A 1 96 ? -5.906 -18.047 -3.338 1 97.56 96 ASP A C 1
ATOM 789 O O . ASP A 1 96 ? -7.098 -18.266 -3.102 1 97.56 96 ASP A O 1
ATOM 793 N N . ILE A 1 97 ? -5.496 -17.25 -4.359 1 96.88 97 ILE A N 1
ATOM 794 C CA . ILE A 1 97 ? -6.438 -16.688 -5.324 1 96.88 97 ILE A CA 1
ATOM 795 C C . ILE A 1 97 ? -7.227 -17.812 -5.992 1 96.88 97 ILE A C 1
ATOM 797 O O . ILE A 1 97 ? -8.453 -17.75 -6.102 1 96.88 97 ILE A O 1
ATOM 801 N N . CYS A 1 98 ? -6.578 -18.875 -6.395 1 96.81 98 CYS A N 1
ATOM 802 C CA . CYS A 1 98 ? -7.199 -19.984 -7.098 1 96.81 98 CYS A CA 1
ATOM 803 C C . CYS A 1 98 ? -8.156 -20.75 -6.18 1 96.81 98 CYS A C 1
ATOM 805 O O . CYS A 1 98 ? -9.203 -21.219 -6.621 1 96.81 98 CYS A O 1
ATOM 807 N N . GLN A 1 99 ? -7.789 -20.781 -4.918 1 95.06 99 GLN A N 1
ATOM 808 C CA . GLN A 1 99 ? -8.633 -21.484 -3.955 1 95.06 99 GLN A CA 1
ATOM 809 C C . GLN A 1 99 ? -9.914 -20.703 -3.68 1 95.06 99 GLN A C 1
ATOM 811 O O . GLN A 1 99 ? -10.984 -21.297 -3.533 1 95.06 99 GLN A O 1
ATOM 816 N N . LYS A 1 100 ? -9.852 -19.484 -3.623 1 90 100 LYS A N 1
ATOM 817 C CA . LYS A 1 100 ? -10.992 -18.641 -3.299 1 90 100 LYS A CA 1
ATOM 818 C C . LYS A 1 100 ? -11.898 -18.438 -4.516 1 90 100 LYS A C 1
ATOM 820 O O . LYS A 1 100 ? -13.102 -18.219 -4.371 1 90 100 LYS A O 1
ATOM 825 N N . ARG A 1 101 ? -11.406 -18.438 -5.707 1 85.12 101 ARG A N 1
ATOM 826 C CA . ARG A 1 101 ? -12.195 -18.219 -6.918 1 85.12 101 ARG A CA 1
ATOM 827 C C . ARG A 1 101 ? -12.914 -19.5 -7.332 1 85.12 101 ARG A C 1
ATOM 829 O O . ARG A 1 101 ? -13.93 -19.453 -8.031 1 85.12 101 ARG A O 1
ATOM 836 N N . ASN A 1 102 ? -12.484 -20.719 -6.922 1 72.5 102 ASN A N 1
ATOM 837 C CA . ASN A 1 102 ? -13.188 -21.969 -7.18 1 72.5 102 ASN A CA 1
ATOM 838 C C . ASN A 1 102 ? -14.266 -22.234 -6.133 1 72.5 102 ASN A C 1
ATOM 840 O O . ASN A 1 102 ? -14.078 -21.922 -4.953 1 72.5 102 ASN A O 1
ATOM 844 N N . MET B 1 1 ? -26.703 -3.76 -1.928 1 66 1 MET B N 1
ATOM 845 C CA . MET B 1 1 ? -25.328 -3.977 -2.375 1 66 1 MET B CA 1
ATOM 846 C C . MET B 1 1 ? -24.812 -2.76 -3.131 1 66 1 MET B C 1
ATOM 848 O O . MET B 1 1 ? -23.75 -2.219 -2.791 1 66 1 MET B O 1
ATOM 852 N N . LEU B 1 2 ? -25.688 -2.148 -3.961 1 74.75 2 LEU B N 1
ATOM 853 C CA . LEU B 1 2 ? -25.359 -0.973 -4.762 1 74.75 2 LEU B CA 1
ATOM 854 C C . LEU B 1 2 ? -25.234 0.269 -3.883 1 74.75 2 LEU B C 1
ATOM 856 O O . LEU B 1 2 ? -24.344 1.093 -4.078 1 74.75 2 LEU B O 1
ATOM 860 N N . GLU B 1 3 ? -26.094 0.242 -2.844 1 83.12 3 GLU B N 1
ATOM 861 C CA . GLU B 1 3 ? -26.094 1.402 -1.957 1 83.12 3 GLU B CA 1
ATOM 862 C C . GLU B 1 3 ? -24.812 1.46 -1.122 1 83.12 3 GLU B C 1
ATOM 864 O O . GLU B 1 3 ? -24.25 2.533 -0.932 1 83.12 3 GLU B O 1
ATOM 869 N N . ILE B 1 4 ? -24.406 0.376 -0.676 1 85.12 4 ILE B N 1
ATOM 870 C CA . ILE B 1 4 ? -23.203 0.337 0.153 1 85.12 4 ILE B CA 1
ATOM 871 C C . ILE B 1 4 ? -21.969 0.68 -0.693 1 85.12 4 ILE B C 1
ATOM 873 O O . ILE B 1 4 ? -21.094 1.413 -0.247 1 85.12 4 ILE B O 1
ATOM 877 N N . LYS B 1 5 ? -21.953 0.234 -1.885 1 87.38 5 LYS B N 1
ATOM 878 C CA . LYS B 1 5 ? -20.844 0.544 -2.795 1 87.38 5 LYS B CA 1
ATOM 879 C C . LYS B 1 5 ? -20.797 2.039 -3.094 1 87.38 5 LYS B C 1
ATOM 881 O O . LYS B 1 5 ? -19.703 2.619 -3.16 1 87.38 5 LYS B O 1
ATOM 886 N N . LYS B 1 6 ? -21.953 2.576 -3.301 1 91.62 6 LYS B N 1
ATOM 887 C CA . LYS B 1 6 ? -22 4.016 -3.535 1 91.62 6 LYS B CA 1
ATOM 888 C C . LYS B 1 6 ? -21.484 4.793 -2.328 1 91.62 6 LYS B C 1
ATOM 890 O O . LYS B 1 6 ? -20.703 5.734 -2.479 1 91.62 6 LYS B O 1
ATOM 895 N N . LYS B 1 7 ? -21.984 4.418 -1.212 1 93.94 7 LYS B N 1
ATOM 896 C CA . LYS B 1 7 ? -21.516 5.066 0.015 1 93.94 7 LYS B CA 1
ATOM 897 C C . LYS B 1 7 ? -20.016 4.895 0.198 1 93.94 7 LYS B C 1
ATOM 899 O O . LYS B 1 7 ? -19.312 5.832 0.595 1 93.94 7 LYS B O 1
ATOM 904 N N . TYR B 1 8 ? -19.594 3.688 -0.066 1 95.31 8 TYR B N 1
ATOM 905 C CA . TYR B 1 8 ? -18.172 3.402 0.04 1 95.31 8 TYR B CA 1
ATOM 906 C C . TYR B 1 8 ? -17.359 4.328 -0.863 1 95.31 8 TYR B C 1
ATOM 908 O O . TYR B 1 8 ? -16.375 4.922 -0.427 1 95.31 8 TYR B O 1
ATOM 916 N N . LEU B 1 9 ? -17.734 4.508 -2.098 1 93.69 9 LEU B N 1
ATOM 917 C CA . LEU B 1 9 ? -17.016 5.34 -3.055 1 93.69 9 LEU B CA 1
ATOM 918 C C . LEU B 1 9 ? -17 6.797 -2.611 1 93.69 9 LEU B C 1
ATOM 920 O O . LEU B 1 9 ? -16 7.496 -2.76 1 93.69 9 LEU B O 1
ATOM 924 N N . GLU B 1 10 ? -18.109 7.16 -2.08 1 95.06 10 GLU B N 1
ATOM 925 C CA . GLU B 1 10 ? -18.188 8.516 -1.537 1 95.06 10 GLU B CA 1
ATOM 926 C C . GLU B 1 10 ? -17.219 8.695 -0.368 1 95.06 10 GLU B C 1
ATOM 928 O O . GLU B 1 10 ? -16.547 9.727 -0.262 1 95.06 10 GLU B O 1
ATOM 933 N N . MET B 1 11 ? -17.234 7.746 0.472 1 96.69 11 MET B N 1
ATOM 934 C CA . MET B 1 11 ? -16.344 7.809 1.636 1 96.69 11 MET B CA 1
ATOM 935 C C . MET B 1 11 ? -14.883 7.789 1.212 1 96.69 11 MET B C 1
ATOM 937 O O . MET B 1 11 ? -14.047 8.461 1.818 1 96.69 11 MET B O 1
ATOM 941 N N . ILE B 1 12 ? -14.578 7 0.196 1 96.5 12 ILE B N 1
ATOM 942 C CA . ILE B 1 12 ? -13.219 6.977 -0.326 1 96.5 12 ILE B CA 1
ATOM 943 C C . ILE B 1 12 ? -12.812 8.375 -0.781 1 96.5 12 ILE B C 1
ATOM 945 O O . ILE B 1 12 ? -11.719 8.844 -0.468 1 96.5 12 ILE B O 1
ATOM 949 N N . ASP B 1 13 ? -13.664 9.031 -1.471 1 96 13 ASP B N 1
ATOM 950 C CA . ASP B 1 13 ? -13.391 10.391 -1.918 1 96 13 ASP B CA 1
ATOM 951 C C . ASP B 1 13 ? -13.086 11.305 -0.734 1 96 13 ASP B C 1
ATOM 953 O O . ASP B 1 13 ? -12.164 12.117 -0.794 1 96 13 ASP B O 1
ATOM 957 N N . SER B 1 14 ? -13.867 11.18 0.272 1 96.69 14 SER B N 1
ATOM 958 C CA . SER B 1 14 ? -13.648 11.992 1.465 1 96.69 14 SER B CA 1
ATOM 959 C C . SER B 1 14 ? -12.297 11.688 2.105 1 96.69 14 SER B C 1
ATOM 961 O O . SER B 1 14 ? -11.594 12.602 2.533 1 96.69 14 SER B O 1
ATOM 963 N N . GLY B 1 15 ? -11.922 10.445 2.229 1 97.88 15 GLY B N 1
ATOM 964 C CA . GLY B 1 15 ? -10.625 10.039 2.748 1 97.88 15 GLY B CA 1
ATOM 965 C C . GLY B 1 15 ? -9.469 10.586 1.938 1 97.88 15 GLY B C 1
ATOM 966 O O . GLY B 1 15 ? -8.523 11.148 2.494 1 97.88 15 GLY B O 1
ATOM 967 N N . PHE B 1 16 ? -9.586 10.43 0.632 1 97.81 16 PHE B N 1
ATOM 968 C CA . PHE B 1 16 ? -8.539 10.914 -0.263 1 97.81 16 PHE B CA 1
ATOM 969 C C . PHE B 1 16 ? -8.383 12.43 -0.143 1 97.81 16 PHE B C 1
ATOM 971 O O . PHE B 1 16 ? -7.262 12.938 -0.118 1 97.81 16 PHE B O 1
ATOM 978 N N . ASN B 1 17 ? -9.5 13.094 -0.077 1 97.5 17 ASN B N 1
ATOM 979 C CA . ASN B 1 17 ? -9.445 14.539 0.092 1 97.5 17 ASN B CA 1
ATOM 980 C C . ASN B 1 17 ? -8.727 14.93 1.384 1 97.5 17 ASN B C 1
ATOM 982 O O . ASN B 1 17 ? -7.941 15.875 1.403 1 97.5 17 ASN B O 1
ATOM 986 N N . LEU B 1 18 ? -9.008 14.242 2.408 1 98.25 18 LEU B N 1
ATOM 987 C CA . LEU B 1 18 ? -8.359 14.508 3.691 1 98.25 18 LEU B CA 1
ATOM 988 C C . LEU B 1 18 ? -6.863 14.25 3.607 1 98.25 18 LEU B C 1
ATOM 990 O O . LEU B 1 18 ? -6.062 15.031 4.129 1 98.25 18 LEU B O 1
ATOM 994 N N . ILE B 1 19 ? -6.445 13.164 3.01 1 98.44 19 ILE B N 1
ATOM 995 C CA . ILE B 1 19 ? -5.043 12.805 2.82 1 98.44 19 ILE B CA 1
ATOM 996 C C . ILE B 1 19 ? -4.324 13.914 2.061 1 98.44 19 ILE B C 1
ATOM 998 O O . ILE B 1 19 ? -3.252 14.359 2.473 1 98.44 19 ILE B O 1
ATOM 1002 N N . LEU B 1 20 ? -4.965 14.305 0.979 1 98.25 20 LEU B N 1
ATOM 1003 C CA . LEU B 1 20 ? -4.383 15.383 0.178 1 98.25 20 LEU B CA 1
ATOM 1004 C C . LEU B 1 20 ? -4.277 16.672 0.987 1 98.25 20 LEU B C 1
ATOM 1006 O O . LEU B 1 20 ? -3.234 17.328 0.98 1 98.25 20 LEU B O 1
ATOM 1010 N N . GLU B 1 21 ? -5.277 17 1.641 1 98.38 21 GLU B N 1
ATOM 1011 C CA . GLU B 1 21 ? -5.297 18.203 2.465 1 98.38 21 GLU B CA 1
ATOM 1012 C C . GLU B 1 21 ? -4.133 18.219 3.449 1 98.38 21 GLU B C 1
ATOM 1014 O O . GLU B 1 21 ? -3.492 19.25 3.646 1 98.38 21 GLU B O 1
ATOM 1019 N N . LYS B 1 22 ? -3.863 17.125 4.062 1 98.56 22 LYS B N 1
ATOM 1020 C CA . LYS B 1 22 ? -2.904 17.062 5.16 1 98.56 22 LYS B CA 1
ATOM 1021 C C . LYS B 1 22 ? -1.481 16.875 4.645 1 98.56 22 LYS B C 1
ATOM 1023 O O . LYS B 1 22 ? -0.536 17.453 5.176 1 98.56 22 LYS B O 1
ATOM 1028 N N . LEU B 1 23 ? -1.274 16.125 3.588 1 98.44 23 LEU B N 1
ATOM 1029 C CA . LEU B 1 23 ? 0.069 15.703 3.199 1 98.44 23 LEU B CA 1
ATOM 1030 C C . LEU B 1 23 ? 0.562 16.516 2.004 1 98.44 23 LEU B C 1
ATOM 1032 O O . LEU B 1 23 ? 1.771 16.656 1.804 1 98.44 23 LEU B O 1
ATOM 1036 N N . GLU B 1 24 ? -0.337 17.047 1.18 1 98.19 24 GLU B N 1
ATOM 1037 C CA . GLU B 1 24 ? 0.04 17.75 -0.05 1 98.19 24 GLU B CA 1
ATOM 1038 C C . GLU B 1 24 ? 1.019 18.875 0.233 1 98.19 24 GLU B C 1
ATOM 1040 O O . GLU B 1 24 ? 1.985 19.078 -0.508 1 98.19 24 GLU B O 1
ATOM 1045 N N . PRO B 1 25 ? 0.824 19.672 1.263 1 97.94 25 PRO B N 1
ATOM 1046 C CA . PRO B 1 25 ? 1.726 20.797 1.53 1 97.94 25 PRO B CA 1
ATOM 1047 C C . PRO B 1 25 ? 3.18 20.359 1.696 1 97.94 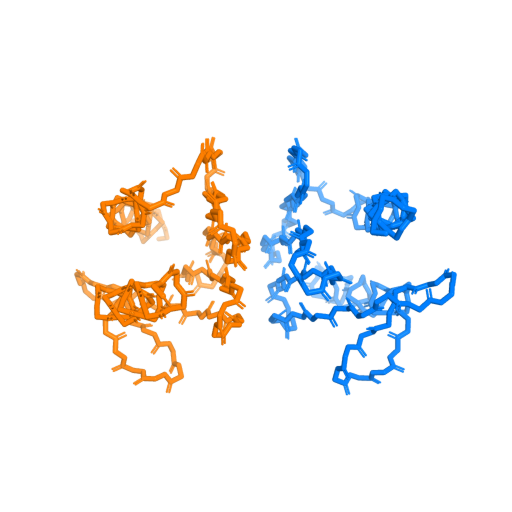25 PRO B C 1
ATOM 1049 O O . PRO B 1 25 ? 4.094 21.172 1.533 1 97.94 25 PRO B O 1
ATOM 1052 N N . TYR B 1 26 ? 3.416 19.156 1.943 1 97.31 26 TYR B N 1
ATOM 1053 C CA . TYR B 1 26 ? 4.766 18.672 2.207 1 97.31 26 TYR B CA 1
ATOM 1054 C C . TYR B 1 26 ? 5.285 17.844 1.035 1 97.31 26 TYR B C 1
ATOM 1056 O O . TYR B 1 26 ? 6.434 17.391 1.049 1 97.31 26 TYR B O 1
ATOM 1064 N N . SER B 1 27 ? 4.469 17.609 0.082 1 96.94 27 SER B N 1
ATOM 1065 C CA . SER B 1 27 ? 4.766 16.688 -1.009 1 96.94 27 SER B CA 1
ATOM 1066 C C . SER B 1 27 ? 5.441 17.406 -2.174 1 96.94 27 SER B C 1
ATOM 1068 O O . SER B 1 27 ? 5.086 18.547 -2.496 1 96.94 27 SER B O 1
ATOM 1070 N N . ASN B 1 28 ? 6.363 16.719 -2.77 1 95.62 28 ASN B N 1
ATOM 1071 C CA . ASN B 1 28 ? 7.035 17.219 -3.967 1 95.62 28 ASN B CA 1
ATOM 1072 C C . ASN B 1 28 ? 6.312 16.781 -5.238 1 95.62 28 ASN B C 1
ATOM 1074 O O . ASN B 1 28 ? 6.461 17.422 -6.285 1 95.62 28 ASN B O 1
ATOM 1078 N N . ASN B 1 29 ? 5.645 15.703 -5.148 1 94.06 29 ASN B N 1
ATOM 1079 C CA . ASN B 1 29 ? 4.914 15.148 -6.285 1 94.06 29 ASN B CA 1
ATOM 1080 C C . ASN B 1 29 ? 3.699 14.344 -5.828 1 94.06 29 ASN B C 1
ATOM 1082 O O . ASN B 1 29 ? 3.754 13.656 -4.805 1 94.06 29 ASN B O 1
ATOM 1086 N N . ILE B 1 30 ? 2.682 14.445 -6.586 1 94.5 30 ILE B N 1
ATOM 1087 C CA . ILE B 1 30 ? 1.454 13.711 -6.309 1 94.5 30 ILE B CA 1
ATOM 1088 C C . ILE B 1 30 ? 0.955 13.039 -7.586 1 94.5 30 ILE B C 1
ATOM 1090 O O . ILE B 1 30 ? 0.88 13.672 -8.641 1 94.5 30 ILE B O 1
ATOM 1094 N N . ILE B 1 31 ? 0.65 11.758 -7.434 1 88.62 31 ILE B N 1
ATOM 1095 C CA . ILE B 1 31 ? 0.012 11.016 -8.516 1 88.62 31 ILE B CA 1
ATOM 1096 C C . ILE B 1 31 ? -1.329 10.461 -8.039 1 88.62 31 ILE B C 1
ATOM 1098 O O . ILE B 1 31 ? -1.386 9.703 -7.066 1 88.62 31 ILE B O 1
ATOM 1102 N N . GLU B 1 32 ? -2.354 10.914 -8.68 1 89.44 32 GLU B N 1
ATOM 1103 C CA . GLU B 1 32 ? -3.689 10.398 -8.391 1 89.44 32 GLU B CA 1
ATOM 1104 C C . GLU B 1 32 ? -4.188 9.5 -9.523 1 89.44 32 GLU B C 1
ATOM 1106 O O . GLU B 1 32 ? -4.102 9.859 -10.695 1 89.44 32 GLU B O 1
ATOM 1111 N N . ASN B 1 33 ? -4.559 8.328 -9.156 1 83.38 33 ASN B N 1
ATOM 1112 C CA . ASN B 1 33 ? -5.211 7.422 -10.094 1 83.38 33 ASN B CA 1
ATOM 1113 C C . ASN B 1 33 ? -6.59 7 -9.602 1 83.38 33 ASN B C 1
ATOM 1115 O O . ASN B 1 33 ? -7.016 7.402 -8.516 1 83.38 33 ASN B O 1
ATOM 1119 N N . GLU B 1 34 ? -7.344 6.328 -10.523 1 82.5 34 GLU B N 1
ATOM 1120 C CA . GLU B 1 34 ? -8.656 5.855 -10.086 1 82.5 34 GLU B CA 1
ATOM 1121 C C . GLU B 1 34 ? -8.531 4.898 -8.906 1 82.5 34 GLU B C 1
ATOM 1123 O O . GLU B 1 34 ? -8.266 3.709 -9.086 1 82.5 34 GLU B O 1
ATOM 1128 N N . GLY B 1 35 ? -8.625 5.418 -7.715 1 87.94 35 GLY B N 1
ATOM 1129 C CA . GLY B 1 35 ? -8.68 4.582 -6.527 1 87.94 35 GLY B CA 1
ATOM 1130 C C . GLY B 1 35 ? -7.391 4.59 -5.73 1 87.94 35 GLY B C 1
ATOM 1131 O O . GLY B 1 35 ? -7.211 3.775 -4.824 1 87.94 35 GLY B O 1
ATOM 1132 N N . SER B 1 36 ? -6.43 5.449 -6.137 1 91.81 36 SER B N 1
ATOM 1133 C CA . SER B 1 36 ? -5.191 5.492 -5.363 1 91.81 36 SER B CA 1
ATOM 1134 C C . SER B 1 36 ? -4.562 6.883 -5.398 1 91.81 36 SER B C 1
ATOM 1136 O O . SER B 1 36 ? -4.82 7.66 -6.32 1 91.81 36 SER B O 1
ATOM 1138 N N . ILE B 1 37 ? -3.707 7.137 -4.422 1 93.81 37 ILE B N 1
ATOM 1139 C CA . ILE B 1 37 ? -2.906 8.352 -4.367 1 93.81 37 ILE B CA 1
ATOM 1140 C C . ILE B 1 37 ? -1.472 8.008 -3.973 1 93.81 37 ILE B C 1
ATOM 1142 O O . ILE B 1 37 ? -1.247 7.211 -3.061 1 93.81 37 ILE B O 1
ATOM 1146 N N . ASN B 1 38 ? -0.556 8.586 -4.652 1 92.44 38 ASN B N 1
ATOM 1147 C CA . ASN B 1 38 ? 0.86 8.492 -4.312 1 92.44 38 ASN B CA 1
ATOM 1148 C C . ASN B 1 38 ? 1.462 9.867 -4.043 1 92.44 38 ASN B C 1
ATOM 1150 O O . ASN B 1 38 ? 1.249 10.805 -4.816 1 92.44 38 ASN B O 1
ATOM 1154 N N . LEU B 1 39 ? 2.121 10.008 -2.971 1 95.12 39 LEU B N 1
ATOM 1155 C CA . LEU B 1 39 ? 2.783 11.266 -2.645 1 95.12 39 LEU B CA 1
ATOM 1156 C C . LEU B 1 39 ? 4.262 11.047 -2.346 1 95.12 39 LEU B C 1
ATOM 1158 O O . LEU B 1 39 ? 4.613 10.164 -1.553 1 95.12 39 LEU B O 1
ATOM 1162 N N . SER B 1 40 ? 5.059 11.797 -3.018 1 93.31 40 SER B N 1
ATOM 1163 C CA . SER B 1 40 ? 6.484 11.805 -2.713 1 93.31 40 SER B CA 1
ATOM 1164 C C . SER B 1 40 ? 6.855 12.977 -1.815 1 93.31 40 SER B C 1
ATOM 1166 O O . SER B 1 40 ? 6.586 14.133 -2.152 1 93.31 40 SER B O 1
ATOM 1168 N N . ILE B 1 41 ? 7.41 12.695 -0.682 1 95.38 41 ILE B N 1
ATOM 1169 C CA . ILE B 1 41 ? 7.852 13.734 0.238 1 95.38 41 ILE B CA 1
ATOM 1170 C C . ILE B 1 41 ? 9.367 13.688 0.382 1 95.38 41 ILE B C 1
ATOM 1172 O O . ILE B 1 41 ? 9.93 12.664 0.771 1 95.38 41 ILE B O 1
ATOM 1176 N N . SER B 1 42 ? 9.906 14.828 0.045 1 92.5 42 SER B N 1
ATOM 1177 C CA . SER B 1 42 ? 11.367 14.93 0.047 1 92.5 42 SER B CA 1
ATOM 1178 C C . SER B 1 42 ? 11.945 14.531 1.397 1 92.5 42 SER B C 1
ATOM 1180 O O . SER B 1 42 ? 11.422 14.914 2.445 1 92.5 42 SER B O 1
ATOM 1182 N N . LYS B 1 43 ? 13.07 13.727 1.334 1 90.88 43 LYS B N 1
ATOM 1183 C CA . LYS B 1 43 ? 13.859 13.312 2.488 1 90.88 43 LYS B CA 1
ATOM 1184 C C . LYS B 1 43 ? 13.086 12.336 3.365 1 90.88 43 LYS B C 1
ATOM 1186 O O . LYS B 1 43 ? 13.602 11.844 4.367 1 90.88 43 LYS B O 1
ATOM 1191 N N . ILE B 1 44 ? 11.836 12.117 3.094 1 93.81 44 ILE B N 1
ATOM 1192 C CA . ILE B 1 44 ? 11.016 11.211 3.896 1 93.81 44 ILE B CA 1
ATOM 1193 C C . ILE B 1 44 ? 10.75 9.922 3.119 1 93.81 44 ILE B C 1
ATOM 1195 O O . ILE B 1 44 ? 11.156 8.836 3.551 1 93.81 44 ILE B O 1
ATOM 1199 N N . GLY B 1 45 ? 10.133 10.023 2.041 1 92.62 45 GLY B N 1
ATOM 1200 C CA . GLY B 1 45 ? 9.844 8.844 1.243 1 92.62 45 GLY B CA 1
ATOM 1201 C C . GLY B 1 45 ? 8.516 8.93 0.512 1 92.62 45 GLY B C 1
ATOM 1202 O O . GLY B 1 45 ? 8.023 10.023 0.227 1 92.62 45 GLY B O 1
ATOM 1203 N N . GLU B 1 46 ? 7.98 7.758 0.157 1 92.31 46 GLU B N 1
ATOM 1204 C CA . GLU B 1 46 ? 6.766 7.672 -0.649 1 92.31 46 GLU B CA 1
ATOM 1205 C C . GLU B 1 46 ? 5.586 7.168 0.179 1 92.31 46 GLU B C 1
ATOM 1207 O O . GLU B 1 46 ? 5.684 6.125 0.831 1 92.31 46 GLU B O 1
ATOM 1212 N N . TYR B 1 47 ? 4.535 7.945 0.13 1 95.06 47 TYR B N 1
ATOM 1213 C CA . TYR B 1 47 ? 3.256 7.504 0.671 1 95.06 47 TYR B CA 1
ATOM 1214 C C . TYR B 1 47 ? 2.373 6.918 -0.425 1 95.06 47 TYR B C 1
ATOM 1216 O O . TYR B 1 47 ? 2.32 7.445 -1.538 1 95.06 47 TYR B O 1
ATOM 1224 N N . LEU B 1 48 ? 1.699 5.891 -0.052 1 93.19 48 LEU B N 1
ATOM 1225 C CA . LEU B 1 48 ? 0.71 5.305 -0.95 1 93.19 48 LEU B CA 1
ATOM 1226 C C . LEU B 1 48 ? -0.593 5.023 -0.212 1 93.19 48 LEU B C 1
ATOM 1228 O O . LEU B 1 48 ? -0.579 4.496 0.903 1 93.19 48 LEU B O 1
ATOM 1232 N N . PHE B 1 49 ? -1.714 5.453 -0.797 1 95.62 49 PHE B N 1
ATOM 1233 C CA . PHE B 1 49 ? -3.051 5.117 -0.321 1 95.62 49 PHE B CA 1
ATOM 1234 C C . PHE B 1 49 ? -3.912 4.582 -1.458 1 95.62 49 PHE B C 1
ATOM 1236 O O . PHE B 1 49 ? -3.852 5.086 -2.58 1 95.62 49 PHE B O 1
ATOM 1243 N N . ASN B 1 50 ? -4.699 3.598 -1.103 1 92.44 50 ASN B N 1
ATOM 1244 C CA . ASN B 1 50 ? -5.574 3.027 -2.125 1 92.44 50 ASN B CA 1
ATOM 1245 C C . ASN B 1 50 ? -6.875 2.508 -1.523 1 92.44 50 ASN B C 1
ATOM 1247 O O . ASN B 1 50 ? -6.965 2.289 -0.314 1 92.44 50 ASN B O 1
ATOM 1251 N N . ARG B 1 51 ? -7.832 2.467 -2.373 1 92.88 51 ARG B N 1
ATOM 1252 C CA . ARG B 1 51 ? -9.094 1.863 -1.951 1 92.88 51 ARG B CA 1
ATOM 1253 C C . ARG B 1 51 ? -9.023 0.342 -2.025 1 92.88 51 ARG B C 1
ATOM 1255 O O . ARG B 1 51 ? -8.422 -0.212 -2.947 1 92.88 51 ARG B O 1
ATOM 1262 N N . GLN B 1 52 ? -9.656 -0.329 -1.058 1 92.44 52 GLN B N 1
ATOM 1263 C CA . GLN B 1 52 ? -9.828 -1.777 -1.075 1 92.44 52 GLN B CA 1
ATOM 1264 C C . GLN B 1 52 ? -11.305 -2.154 -1.007 1 92.44 52 GLN B C 1
ATOM 1266 O O . GLN B 1 52 ? -11.828 -2.445 0.071 1 92.44 52 GLN B O 1
ATOM 1271 N N . PRO B 1 53 ? -11.961 -2.219 -2.188 1 90.88 53 PRO B N 1
ATOM 1272 C CA . PRO B 1 53 ? -13.414 -2.396 -2.246 1 90.88 53 PRO B CA 1
ATOM 1273 C C . PRO B 1 53 ? -13.875 -3.729 -1.655 1 90.88 53 PRO B C 1
ATOM 1275 O O . PRO B 1 53 ? -14.961 -3.812 -1.078 1 90.88 53 PRO B O 1
ATOM 1278 N N . SER B 1 54 ? -13.203 -4.727 -1.828 1 88 54 SER B N 1
ATOM 1279 C CA . SER B 1 54 ? -13.602 -6.043 -1.338 1 88 54 SER B CA 1
ATOM 1280 C C . SER B 1 54 ? -13.82 -6.027 0.172 1 88 54 SER B C 1
ATOM 1282 O O . SER B 1 54 ? -14.719 -6.695 0.681 1 88 54 SER B O 1
ATOM 1284 N N . SER B 1 55 ? -12.93 -5.285 0.913 1 90.81 55 SER B N 1
ATOM 1285 C CA . SER B 1 55 ? -13.039 -5.234 2.367 1 90.81 55 SER B CA 1
ATOM 1286 C C . SER B 1 55 ? -13.711 -3.941 2.824 1 90.81 55 SER B C 1
ATOM 1288 O O . SER B 1 55 ? -13.883 -3.717 4.023 1 90.81 55 SER B O 1
ATOM 1290 N N . LEU B 1 56 ? -14.023 -3.062 1.863 1 92.62 56 LEU B N 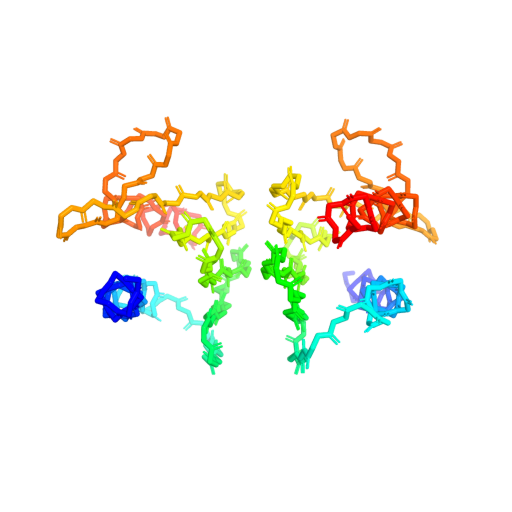1
ATOM 1291 C CA . LEU B 1 56 ? -14.586 -1.743 2.129 1 92.62 56 LEU B CA 1
ATOM 1292 C C . LEU B 1 56 ? -13.656 -0.922 3.016 1 92.62 56 LEU B C 1
ATOM 1294 O O . LEU B 1 56 ? -14.109 -0.28 3.967 1 92.62 56 LEU B O 1
ATOM 1298 N N . GLN B 1 57 ? -12.398 -1.037 2.729 1 95.25 57 GLN B N 1
ATOM 1299 C CA . GLN B 1 57 ? -11.398 -0.355 3.539 1 95.25 57 GLN B CA 1
ATOM 1300 C C . GLN B 1 57 ? -10.57 0.605 2.693 1 95.25 57 GLN B C 1
ATOM 1302 O O . GLN B 1 57 ? -10.617 0.556 1.462 1 95.25 57 GLN B O 1
ATOM 1307 N N . LEU B 1 58 ? -9.969 1.493 3.33 1 96.81 58 LEU B N 1
ATOM 1308 C CA . LEU B 1 58 ? -8.891 2.328 2.811 1 96.81 58 LEU B CA 1
ATOM 1309 C C . LEU B 1 58 ? -7.539 1.865 3.344 1 96.81 58 LEU B C 1
ATOM 1311 O O . LEU B 1 58 ? -7.363 1.704 4.555 1 96.81 58 LEU B O 1
ATOM 1315 N N . TRP B 1 59 ? -6.68 1.583 2.459 1 94.31 59 TRP B N 1
ATOM 1316 C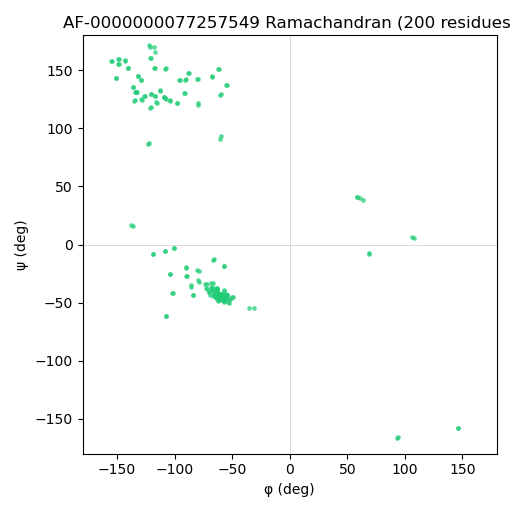 CA . TRP B 1 59 ? -5.359 1.107 2.859 1 94.31 59 TRP B CA 1
ATOM 1317 C C . TRP B 1 59 ? -4.301 2.178 2.621 1 94.31 59 TRP B C 1
ATOM 1319 O O . TRP B 1 59 ? -4.465 3.043 1.758 1 94.31 59 TRP B O 1
ATOM 1329 N N . GLY B 1 60 ? -3.277 2.088 3.447 1 94.62 60 GLY B N 1
ATOM 1330 C CA . GLY B 1 60 ? -2.17 3.021 3.307 1 94.62 60 GLY B CA 1
ATOM 1331 C C . GLY B 1 60 ? -0.819 2.391 3.588 1 94.62 60 GLY B C 1
ATOM 1332 O O . GLY B 1 60 ? -0.741 1.324 4.199 1 94.62 60 GLY B O 1
ATOM 1333 N N . SER B 1 61 ? 0.171 3.055 3.062 1 92.44 61 SER B N 1
ATOM 1334 C CA . SER B 1 61 ? 1.57 2.758 3.35 1 92.44 61 SER B CA 1
ATOM 1335 C C . SER B 1 61 ? 2.363 4.031 3.615 1 92.44 61 SER B C 1
ATOM 1337 O O . SER B 1 61 ? 2.406 4.93 2.773 1 92.44 61 SER B O 1
ATOM 1339 N N . SER B 1 62 ? 2.975 4.074 4.762 1 95.56 62 SER B N 1
ATOM 1340 C CA . SER B 1 62 ? 3.756 5.223 5.207 1 95.56 62 SER B CA 1
ATOM 1341 C C . SER B 1 62 ? 5.242 4.883 5.285 1 95.56 62 SER B C 1
ATOM 1343 O O . SER B 1 62 ? 5.617 3.836 5.816 1 95.56 62 SER B O 1
ATOM 1345 N N . PRO B 1 63 ? 6.027 5.758 4.734 1 94.25 63 PRO B N 1
ATOM 1346 C CA . PRO B 1 63 ? 7.465 5.543 4.91 1 94.25 63 PRO B CA 1
ATOM 1347 C C . PRO B 1 63 ? 7.914 5.699 6.359 1 94.25 63 PRO B C 1
ATOM 1349 O O . PRO B 1 63 ? 9.039 5.332 6.707 1 94.25 63 PRO B O 1
ATOM 1352 N N . LEU B 1 64 ? 7.035 6.25 7.168 1 95.25 64 LEU B N 1
ATOM 1353 C CA . LEU B 1 64 ? 7.41 6.512 8.555 1 95.25 64 LEU B CA 1
ATOM 1354 C C . LEU B 1 64 ? 6.828 5.453 9.484 1 95.25 64 LEU B C 1
ATOM 1356 O O . LEU B 1 64 ? 7.52 4.961 10.375 1 95.25 64 LEU B O 1
ATOM 1360 N N . THR B 1 65 ? 5.574 5.059 9.25 1 93.81 65 THR B N 1
ATOM 1361 C CA . THR B 1 65 ? 4.914 4.238 10.258 1 93.81 65 THR B CA 1
ATOM 1362 C C . THR B 1 65 ? 4.527 2.877 9.68 1 93.81 65 THR B C 1
ATOM 1364 O O . THR B 1 65 ? 4.066 1.996 10.406 1 93.81 65 THR B O 1
ATOM 1367 N N . GLY B 1 66 ? 4.711 2.756 8.336 1 90.19 66 GLY B N 1
ATOM 1368 C CA . GLY B 1 66 ? 4.445 1.449 7.754 1 90.19 66 GLY B CA 1
ATOM 1369 C C . GLY B 1 66 ? 3.033 1.308 7.223 1 90.19 66 GLY B C 1
ATOM 1370 O O . GLY B 1 66 ? 2.34 2.305 7.012 1 90.19 66 GLY B O 1
ATOM 1371 N N . PRO B 1 67 ? 2.652 0.05 6.941 1 89.62 67 PRO B N 1
ATOM 1372 C CA . PRO B 1 67 ? 1.322 -0.197 6.379 1 89.62 67 PRO B CA 1
ATOM 1373 C C . PRO B 1 67 ? 0.198 0.109 7.367 1 89.62 67 PRO B C 1
ATOM 1375 O O . PRO B 1 67 ? 0.344 -0.13 8.57 1 89.62 67 PRO B O 1
ATOM 1378 N N . SER B 1 68 ? -0.892 0.62 6.836 1 93.06 68 SER B N 1
ATOM 1379 C CA . SER B 1 68 ? -2.066 0.958 7.629 1 93.06 68 SER B CA 1
ATOM 1380 C C . SER B 1 68 ? -3.354 0.59 6.902 1 93.06 68 SER B C 1
ATOM 1382 O O . SER B 1 68 ? -3.371 0.493 5.672 1 93.06 68 SER B O 1
ATOM 1384 N N . ARG B 1 69 ? -4.324 0.323 7.758 1 93.88 69 ARG B N 1
ATOM 1385 C CA . ARG B 1 69 ? -5.672 0.066 7.254 1 93.88 69 ARG B CA 1
ATOM 1386 C C . ARG B 1 69 ? -6.707 0.872 8.031 1 93.88 69 ARG B C 1
ATOM 1388 O O . ARG B 1 69 ? -6.602 1.019 9.25 1 93.88 69 ARG B O 1
ATOM 1395 N N . PHE B 1 70 ? -7.695 1.268 7.254 1 97.69 70 PHE B N 1
ATOM 1396 C CA . PHE B 1 70 ? -8.766 2.057 7.855 1 97.69 70 PHE B CA 1
ATOM 1397 C C . PHE B 1 70 ? -10.125 1.468 7.523 1 97.69 70 PHE B C 1
ATOM 1399 O O . PHE B 1 70 ? -10.445 1.245 6.352 1 97.69 70 PHE B O 1
ATOM 1406 N N . ARG B 1 71 ? -10.836 1.205 8.516 1 96.88 71 ARG B N 1
ATOM 1407 C CA . ARG B 1 71 ? -12.203 0.745 8.32 1 96.88 71 ARG B CA 1
ATOM 1408 C C . ARG B 1 71 ? -13.172 1.923 8.203 1 96.88 71 ARG B C 1
ATOM 1410 O O . ARG B 1 71 ? -12.961 2.963 8.836 1 96.88 71 ARG B O 1
ATOM 1417 N N . MET B 1 72 ? -14.188 1.683 7.395 1 96.44 72 MET B N 1
ATOM 1418 C CA . MET B 1 72 ? -15.219 2.699 7.211 1 96.44 72 MET B CA 1
ATOM 1419 C C . MET B 1 72 ? -16.203 2.691 8.375 1 96.44 72 MET B C 1
ATOM 1421 O O . MET B 1 72 ? -16.812 1.663 8.664 1 96.44 72 MET B O 1
ATOM 1425 N N . GLU B 1 73 ? -16.328 3.748 9 1 94.62 73 GLU B N 1
ATOM 1426 C CA . GLU B 1 73 ? -17.391 3.99 9.977 1 94.62 73 GLU B CA 1
ATOM 1427 C C . GLU B 1 73 ? -18.281 5.145 9.547 1 94.62 73 GLU B C 1
ATOM 1429 O O . GLU B 1 73 ? -18.047 5.762 8.5 1 94.62 73 GLU B O 1
ATOM 1434 N N . GLU B 1 74 ? -19.375 5.438 10.125 1 85.56 74 GLU B N 1
ATOM 1435 C CA . GLU B 1 74 ? -20.453 6.336 9.719 1 85.56 74 GLU B CA 1
ATOM 1436 C C . GLU B 1 74 ? -19.906 7.555 8.977 1 85.56 74 GLU B C 1
ATOM 1438 O O . GLU B 1 74 ? -20.297 7.824 7.844 1 85.56 74 GLU B O 1
ATOM 1443 N N . LYS B 1 75 ? -19.078 8.25 9.43 1 87.31 75 LYS B N 1
ATOM 1444 C CA . LYS B 1 75 ? -18.672 9.469 8.734 1 87.31 75 LYS B CA 1
ATOM 1445 C C . LYS B 1 75 ? -17.156 9.641 8.766 1 87.31 75 LYS B C 1
ATOM 1447 O O . LYS B 1 75 ? -16.641 10.742 8.57 1 87.31 75 LYS B O 1
ATOM 1452 N N . GLU B 1 76 ? -16.516 8.594 9.07 1 96.06 76 GLU B N 1
ATOM 1453 C CA . GLU B 1 76 ? -15.078 8.766 9.188 1 96.06 76 GLU B CA 1
ATOM 1454 C C . GLU B 1 76 ? -14.344 7.453 8.922 1 96.06 76 GLU B C 1
ATOM 1456 O O . GLU B 1 76 ? -14.945 6.379 8.961 1 96.06 76 GLU B O 1
ATOM 1461 N N . TRP B 1 77 ? -13.109 7.539 8.562 1 98.25 77 TRP B N 1
ATOM 1462 C CA . TRP B 1 77 ? -12.203 6.402 8.461 1 98.25 77 TRP B CA 1
ATOM 1463 C C . TRP B 1 77 ? -11.445 6.184 9.766 1 98.25 77 TRP B C 1
ATOM 1465 O O . TRP B 1 77 ? -10.852 7.117 10.312 1 98.25 77 TRP B O 1
ATOM 1475 N N . ILE B 1 78 ? -11.453 4.871 10.281 1 98.56 78 ILE B N 1
ATOM 1476 C CA . ILE B 1 78 ? -10.82 4.578 11.562 1 98.56 78 ILE B CA 1
ATOM 1477 C C . ILE B 1 78 ? -9.664 3.604 11.352 1 98.56 78 ILE B C 1
ATOM 1479 O O . ILE B 1 78 ? -9.828 2.547 10.742 1 98.56 78 ILE B O 1
ATOM 1483 N N . HIS B 1 79 ? -8.508 4.023 11.883 1 98.19 79 HIS B N 1
ATOM 1484 C CA . HIS B 1 79 ? -7.348 3.148 11.828 1 98.19 79 HIS B CA 1
ATOM 1485 C C . HIS B 1 79 ? -7.609 1.832 12.547 1 98.19 79 HIS B C 1
ATOM 1487 O O . HIS B 1 79 ? -7.973 1.83 13.727 1 98.19 79 HIS B O 1
ATOM 1493 N N . GLU B 1 80 ? -7.328 0.772 11.906 1 94.56 80 GLU B N 1
ATOM 1494 C CA . GLU B 1 80 ? -7.746 -0.524 12.438 1 94.56 80 GLU B CA 1
ATOM 1495 C C . GLU B 1 80 ? -6.969 -0.884 13.695 1 94.56 80 GLU B C 1
ATOM 1497 O O . GLU B 1 80 ? -7.559 -1.308 14.695 1 94.56 80 GLU B O 1
ATOM 1502 N N . LYS B 1 81 ? -5.742 -0.689 13.734 1 93.75 81 LYS B N 1
ATOM 1503 C CA . LYS B 1 81 ? -4.895 -1.126 14.836 1 93.75 81 LYS B CA 1
ATOM 1504 C C . LYS B 1 81 ? -4.914 -0.112 15.977 1 93.75 81 LYS B C 1
ATOM 1506 O O . LYS B 1 81 ? -5.039 -0.485 17.141 1 93.75 81 LYS B O 1
ATOM 1511 N N . LYS B 1 82 ? -4.82 1.166 15.578 1 96.69 82 LYS B N 1
ATOM 1512 C CA . LYS B 1 82 ? -4.668 2.211 16.578 1 96.69 82 LYS B CA 1
ATOM 1513 C C . LYS B 1 82 ? -6.023 2.742 17.031 1 96.69 82 LYS B C 1
ATOM 1515 O O . LYS B 1 82 ? -6.121 3.432 18.047 1 96.69 82 LYS B O 1
ATOM 1520 N N . ASN B 1 83 ? -7.008 2.52 16.266 1 97.56 83 ASN B N 1
ATOM 1521 C CA . ASN B 1 83 ? -8.367 2.953 16.562 1 97.56 83 ASN B CA 1
ATOM 1522 C C . ASN B 1 83 ? -8.461 4.473 16.672 1 97.56 83 ASN B C 1
ATOM 1524 O O . ASN B 1 83 ? -9.102 5 17.578 1 97.56 83 ASN B O 1
ATOM 1528 N N . ILE B 1 84 ? -7.789 5.176 15.836 1 98.06 84 ILE B N 1
ATOM 1529 C CA . ILE B 1 84 ? -7.871 6.629 15.719 1 98.06 84 ILE B CA 1
ATOM 1530 C C . ILE B 1 84 ? -8.383 7.008 14.328 1 98.06 84 ILE B C 1
ATOM 1532 O O . ILE B 1 84 ? -8.211 6.25 13.367 1 98.06 84 ILE B O 1
ATOM 1536 N N . PRO B 1 85 ? -9.062 8.18 14.242 1 98.38 85 PRO B N 1
ATOM 1537 C CA . PRO B 1 85 ? -9.523 8.648 12.938 1 98.38 85 PRO B CA 1
ATOM 1538 C C . PRO B 1 85 ? -8.375 8.891 11.953 1 98.38 85 PRO B C 1
ATOM 1540 O O . PRO B 1 85 ? -7.277 9.266 12.367 1 98.38 85 PRO B O 1
ATOM 1543 N N . LEU B 1 86 ? -8.664 8.734 10.727 1 98.69 86 LEU B N 1
ATOM 1544 C CA . LEU B 1 86 ? -7.711 9.039 9.672 1 98.69 86 LEU B CA 1
ATOM 1545 C C . LEU B 1 86 ? -7.113 10.43 9.859 1 98.69 86 LEU B C 1
ATOM 1547 O O . LEU B 1 86 ? -5.906 10.617 9.703 1 98.69 86 LEU B O 1
ATOM 1551 N N . LYS B 1 87 ? -7.984 11.383 10.148 1 98.44 87 LYS B N 1
ATOM 1552 C CA . LYS B 1 87 ? -7.523 12.758 10.352 1 98.44 87 LYS B CA 1
ATOM 1553 C C . LYS B 1 87 ? -6.41 12.812 11.398 1 98.44 87 LYS B C 1
ATOM 1555 O O . LYS B 1 87 ? -5.367 13.422 11.164 1 98.44 87 LYS B O 1
ATOM 1560 N N . LYS B 1 88 ? -6.648 12.203 12.492 1 98.69 88 LYS B N 1
ATOM 1561 C CA . LYS B 1 88 ? -5.664 12.188 13.57 1 98.69 88 LYS B CA 1
ATOM 1562 C C . LYS B 1 88 ? -4.391 11.469 13.141 1 98.69 88 LYS B C 1
ATOM 1564 O O . LYS B 1 88 ? -3.283 11.922 13.43 1 98.69 88 LYS B O 1
ATOM 1569 N N . TYR B 1 89 ? -4.457 10.328 12.516 1 98.56 89 TYR B N 1
ATOM 1570 C CA . TYR B 1 89 ? -3.324 9.586 11.969 1 98.56 89 TYR B CA 1
ATOM 1571 C C . TYR B 1 89 ? -2.469 10.477 11.078 1 98.56 89 TYR B C 1
ATOM 1573 O O . TYR B 1 89 ? -1.244 10.508 11.211 1 98.56 89 TYR B O 1
ATOM 1581 N N . LEU B 1 90 ? -3.135 11.203 10.211 1 98.62 90 LEU B N 1
ATOM 1582 C CA . LEU B 1 90 ? -2.428 12.07 9.266 1 98.62 90 LEU B CA 1
ATOM 1583 C C . LEU B 1 90 ? -1.738 13.219 10 1 98.62 90 LEU B C 1
ATOM 1585 O O . LEU B 1 90 ? -0.641 13.633 9.617 1 98.62 90 LEU B O 1
ATOM 1589 N N . GLU B 1 91 ? -2.393 13.695 11 1 98.62 91 GLU B N 1
ATOM 1590 C CA . GLU B 1 91 ? -1.784 14.758 11.797 1 98.62 91 GLU B CA 1
ATOM 1591 C C . GLU B 1 91 ? -0.51 14.273 12.484 1 98.62 91 GLU B C 1
ATOM 1593 O O . GLU B 1 91 ? 0.479 15.008 12.555 1 98.62 91 GLU B O 1
ATOM 1598 N N . LEU B 1 92 ? -0.561 13.109 12.938 1 98.44 92 LEU B N 1
ATOM 1599 C CA . LEU B 1 92 ? 0.619 12.523 13.562 1 98.44 92 LEU B CA 1
ATOM 1600 C C . LEU B 1 92 ? 1.732 12.32 12.547 1 98.44 92 LEU B C 1
ATOM 1602 O O . LEU B 1 92 ? 2.898 12.602 12.828 1 98.44 92 LEU B O 1
ATOM 1606 N N . GLU B 1 93 ? 1.384 11.82 11.344 1 98.19 93 GLU B N 1
ATOM 1607 C CA . GLU B 1 93 ? 2.359 11.688 10.266 1 98.19 93 GLU B CA 1
ATOM 1608 C C . GLU B 1 93 ? 3.021 13.023 9.953 1 98.19 93 GLU B C 1
ATOM 1610 O O . GLU B 1 93 ? 4.242 13.102 9.805 1 98.19 93 GLU B O 1
ATOM 1615 N N . VAL B 1 94 ? 2.197 14.086 9.844 1 98.06 94 VAL B N 1
ATOM 1616 C CA . VAL B 1 94 ? 2.689 15.414 9.508 1 98.06 94 VAL B CA 1
ATOM 1617 C C . VAL B 1 94 ? 3.646 15.898 10.594 1 98.06 94 VAL B C 1
ATOM 1619 O O . VAL B 1 94 ? 4.695 16.469 10.297 1 98.06 94 VAL B O 1
ATOM 1622 N N . SER B 1 95 ? 3.242 15.68 11.812 1 98.19 95 SER B N 1
ATOM 1623 C CA . SER B 1 95 ? 4.117 16.047 12.922 1 98.19 95 SER B CA 1
ATOM 1624 C C . SER B 1 95 ? 5.48 15.383 12.797 1 98.19 95 SER B C 1
ATOM 1626 O O . SER B 1 95 ? 6.516 16.031 12.969 1 98.19 95 SER B O 1
ATOM 1628 N N . ASP B 1 96 ? 5.492 14.133 12.516 1 97.56 96 ASP B N 1
ATOM 1629 C CA . ASP B 1 96 ? 6.73 13.375 12.359 1 97.56 96 ASP B CA 1
ATOM 1630 C C . ASP B 1 96 ? 7.535 13.875 11.164 1 97.56 96 ASP B C 1
ATOM 1632 O O . ASP B 1 96 ? 8.766 13.938 11.219 1 97.56 96 ASP B O 1
ATOM 1636 N N . ILE B 1 97 ? 6.844 14.195 10.055 1 96.88 97 ILE B N 1
ATOM 1637 C CA . ILE B 1 97 ? 7.496 14.742 8.875 1 96.88 97 ILE B CA 1
ATOM 1638 C C . ILE B 1 97 ? 8.242 16.016 9.242 1 96.88 97 ILE B C 1
ATOM 1640 O O . ILE B 1 97 ? 9.398 16.203 8.859 1 96.88 97 ILE B O 1
ATOM 1644 N N . CYS B 1 98 ? 7.621 16.891 9.992 1 96.81 98 CYS B N 1
ATOM 1645 C CA . CYS B 1 98 ? 8.203 18.172 10.367 1 96.81 98 CYS B CA 1
ATOM 1646 C C . CYS B 1 98 ? 9.398 17.984 11.289 1 96.81 98 CYS B C 1
ATOM 1648 O O . CYS B 1 98 ? 10.383 18.734 11.203 1 96.81 98 CYS B O 1
ATOM 1650 N N . GLN B 1 99 ? 9.32 16.953 12.102 1 95.06 99 GLN B N 1
ATOM 1651 C CA . GLN B 1 99 ? 10.414 16.688 13.023 1 95.06 99 GLN B CA 1
ATOM 1652 C C . GLN B 1 99 ? 11.641 16.156 12.281 1 95.06 99 GLN B C 1
ATOM 1654 O O . G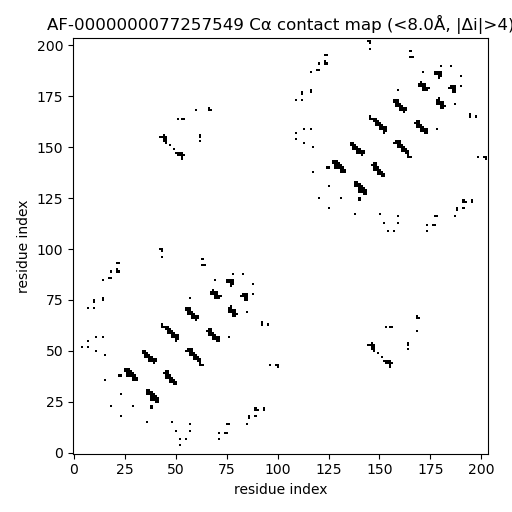LN B 1 99 ? 12.773 16.5 12.609 1 95.06 99 GLN B O 1
ATOM 1659 N N . LYS B 1 100 ? 11.461 15.367 11.328 1 89.75 100 LYS B N 1
ATOM 1660 C CA . LYS B 1 100 ? 12.555 14.742 10.586 1 89.75 100 LYS B CA 1
ATOM 1661 C C . LYS B 1 100 ? 13.156 15.711 9.57 1 89.75 100 LYS B C 1
ATOM 1663 O O . LYS B 1 100 ? 14.328 15.586 9.211 1 89.75 100 LYS B O 1
ATOM 1668 N N . ARG B 1 101 ? 12.422 16.594 9.008 1 85.19 101 ARG B N 1
ATOM 1669 C CA . ARG B 1 101 ? 12.906 17.531 7.996 1 85.19 101 ARG B CA 1
ATOM 1670 C C . ARG B 1 101 ? 13.664 18.688 8.648 1 85.19 101 ARG B C 1
ATOM 1672 O O . ARG B 1 101 ? 14.492 19.344 8 1 85.19 101 ARG B O 1
ATOM 1679 N N . ASN B 1 102 ? 13.461 19.031 9.953 1 73 102 ASN B N 1
ATOM 1680 C CA . ASN B 1 102 ? 14.219 20.047 10.672 1 73 102 ASN B CA 1
ATOM 1681 C C . ASN B 1 102 ? 15.508 19.469 11.25 1 73 102 ASN B C 1
ATOM 1683 O O . ASN B 1 102 ? 15.539 18.328 11.703 1 73 102 ASN B O 1
#

Organism: NCBI:txid6039

Solvent-accessible surface area (backbone atoms only — not comparable to full-atom values): 11193 Å² total; per-residue (Å²): 111,69,64,58,51,52,51,48,54,52,48,49,52,53,52,52,52,50,51,45,67,66,45,47,87,60,36,78,42,76,47,78,53,100,57,35,41,36,35,35,26,79,99,57,28,40,34,40,36,34,58,28,73,72,78,53,28,41,37,37,35,36,66,83,81,39,66,46,46,24,42,68,48,98,88,46,43,29,27,65,88,79,66,40,44,48,70,57,54,49,50,52,51,47,52,51,52,55,56,69,74,100,112,68,65,57,51,51,52,47,54,52,49,48,53,53,52,52,51,50,50,46,69,65,46,47,86,62,37,76,44,76,49,78,53,102,56,34,40,36,36,34,26,80,101,58,28,41,33,40,36,34,58,27,74,71,78,53,30,42,36,36,35,36,66,84,81,40,68,45,46,23,42,68,50,97,88,48,41,31,27,64,89,78,66,41,44,49,68,57,54,49,50,52,50,46,53,50,51,57,57,69,76,98

Nearest PDB structures (foldseek):
  9jb5-assembly1_B  TM=8.727E-01  e=7.412E-07  Arabidopsis thaliana
  9jb5-assembly1_A  TM=8.719E-01  e=9.938E-07  Arabidopsis thaliana
  4ec2-assembly1_A  TM=7.108E-01  e=1.761E-05  Saccharomyces cerevisiae S288C
  6z1p-assembly1_BR  TM=8.174E-01  e=1.151E-04  Tetrahymena thermophila SB210
  3oeq-assembly1_A  TM=7.060E-01  e=3.775E-05  Saccharomyces cerevisiae